Protein AF-A0A972G9C1-F1 (afdb_monomer)

Secondary structure (DSSP, 8-state):
--HHHHHHHHHHTT-PPPPPSSTHHHHHHTEEEEEE--BTTEEEE--TTSPPEEEE-GGGTT--S-EEEEEESS--S-EEEEETTEEEEEEEEPPP--TT-HHHHHHHHHHHHHHHHHHHHHHHHS----HHHHHHHHHHHSPPPPPPP------THHHHHHHHHHHHHHHHHHHHHHHS--PPP--S---S--TTSTT-PPPPPP-

Solvent-accessible surface area (backbone atoms only — not comparable to full-atom values): 12953 Å² total; per-residue (Å²): 132,55,75,67,56,53,51,48,55,44,42,75,72,67,57,72,88,84,76,76,94,49,76,62,57,57,41,60,75,58,30,48,79,44,80,43,62,45,53,93,15,29,42,77,50,66,54,99,86,61,69,76,44,47,26,37,37,78,85,40,44,90,50,90,57,73,28,42,31,36,35,22,74,90,57,76,71,41,33,39,37,24,49,100,88,42,80,73,48,73,24,34,67,54,85,86,62,56,96,86,35,68,67,37,57,52,48,55,51,51,52,55,49,54,52,52,51,52,52,53,53,57,50,66,74,53,69,78,76,50,66,64,62,54,48,50,57,51,52,74,72,46,77,81,79,75,84,77,79,83,87,73,86,83,63,66,71,58,56,59,51,50,56,51,53,53,50,55,53,50,51,50,55,51,51,54,59,70,69,52,76,82,77,75,81,80,75,91,80,70,96,61,85,56,82,86,58,77,79,68,76,82,83,82,85,84,131

pLDDT: mean 77.69, std 11.95, range [43.31, 94.31]

Mean predicted aligned error: 18.79 Å

Foldseek 3Di:
DDPVVVVVVVVVVVDDDDDDPDPVVVQQVQFDKDKDQDDLQKDWDDDPPDDIFIWGDLLSHPGPDIWIWGARPPDRQWIFTGDPNDTRDITGTDDDDDPPDPVVVVVVVVSVVSNVVVVVVVVVVPPPPPPVVVVVVVVVPDDPDPDDDPPDDDDCVVVVVVVVVVVVVVVVVVVVVVPDDPDDDDPPDDPDDDPVCPPDDDDDDDD

Nearest PDB structures (foldseek):
  3hty-assembly4_D  TM=3.333E-01  e=1.867E+00  Bacteroides thetaiotaomicron VPI-5482
  6jld-assembly2_D  TM=2.606E-01  e=1.985E+00  Homo sapiens
  7z2z-assembly1_B  TM=2.465E-01  e=4.683E+00  Saccharomyces cerevisiae S288C
  8orn-assembly2_C  TM=2.502E-01  e=6.766E+00  Xanthomonas campestris pv. campestris str. B100

Radius of gyration: 43.14 Å; Cα contacts (8 Å, |Δi|>4): 166; chains: 1; bounding box: 83×88×109 Å

Sequence (207 aa):
MSPNEALRNFIDQGWGKTTLSHPEVLALAFAEEVERMPDRGRVSYTPRRGETMYFYDDALLGLDHKITLRVPAFNPEFVFCFADGELICQAFPEQTFGVLDGAGAQEVNRRGKAFRRQIAEKRKHVALLSLTEETERHIAHMPDAPEAPVAAIVDAGIIDRMARMDAEAREKALADAAQAEPRKPLQQWKTGPVKVLENFKFAEEED

Structure (mmCIF, N/CA/C/O backbone):
data_AF-A0A972G9C1-F1
#
_entry.id   AF-A0A972G9C1-F1
#
loop_
_atom_site.group_PDB
_atom_site.id
_atom_site.type_symbol
_atom_site.label_atom_id
_atom_site.label_alt_id
_atom_site.label_comp_id
_atom_site.label_asym_id
_atom_site.label_entity_id
_atom_site.label_seq_id
_atom_site.pdbx_PDB_ins_code
_atom_site.Cartn_x
_atom_site.Cartn_y
_atom_site.Cartn_z
_atom_site.occupancy
_atom_site.B_iso_or_equiv
_atom_site.auth_seq_id
_atom_site.auth_comp_id
_atom_site.auth_asym_id
_atom_site.auth_atom_id
_atom_site.pdbx_PDB_model_num
ATOM 1 N N . MET A 1 1 ? -35.872 6.611 38.947 1.00 61.22 1 MET A N 1
ATOM 2 C CA . MET A 1 1 ? -34.805 5.696 38.503 1.00 61.22 1 MET A CA 1
ATOM 3 C C . MET A 1 1 ? -33.611 6.518 38.090 1.00 61.22 1 MET A C 1
ATOM 5 O O . MET A 1 1 ? -33.761 7.410 37.261 1.00 61.22 1 MET A O 1
ATOM 9 N N . SER A 1 2 ? -32.456 6.251 38.686 1.00 87.75 2 SER A N 1
ATOM 10 C CA . SER A 1 2 ? -31.200 6.827 38.203 1.00 87.75 2 SER A CA 1
ATOM 11 C C . SER A 1 2 ? -30.742 6.111 36.919 1.00 87.75 2 SER A C 1
ATOM 13 O O . SER A 1 2 ? -31.076 4.938 36.729 1.00 87.75 2 SER A O 1
ATOM 15 N N . PRO A 1 3 ? -29.955 6.759 36.039 1.00 87.75 3 PRO A N 1
ATOM 16 C CA . PRO A 1 3 ? -29.391 6.110 34.849 1.00 87.75 3 PRO A CA 1
ATOM 17 C C . PRO A 1 3 ? -28.639 4.803 35.154 1.00 87.75 3 PRO A C 1
ATOM 19 O O . PRO A 1 3 ? -28.684 3.857 34.372 1.00 87.75 3 PRO A O 1
ATOM 22 N N . ASN A 1 4 ? -28.020 4.713 36.335 1.00 89.50 4 ASN A N 1
ATOM 23 C CA . ASN A 1 4 ? -27.308 3.517 36.786 1.00 89.50 4 ASN A CA 1
ATOM 24 C C . ASN A 1 4 ? -28.249 2.377 37.212 1.00 89.50 4 ASN A C 1
ATOM 26 O O . ASN A 1 4 ? -27.917 1.211 37.016 1.00 89.50 4 ASN A O 1
ATOM 30 N N . GLU A 1 5 ? -29.420 2.689 37.775 1.00 87.69 5 GLU A N 1
ATOM 31 C CA . GLU A 1 5 ? -30.448 1.684 38.093 1.00 87.69 5 GLU A CA 1
ATOM 32 C C . GLU A 1 5 ? -31.089 1.119 36.825 1.00 87.69 5 GLU A C 1
ATOM 34 O O . GLU A 1 5 ? -31.312 -0.085 36.734 1.00 87.69 5 GLU A O 1
ATOM 39 N N . ALA A 1 6 ? -31.330 1.971 35.824 1.00 86.56 6 ALA A N 1
ATOM 40 C CA . ALA A 1 6 ? -31.829 1.529 34.526 1.00 86.56 6 ALA A CA 1
ATOM 41 C C . ALA A 1 6 ? -30.820 0.598 33.834 1.00 86.56 6 ALA A C 1
ATOM 43 O O . ALA A 1 6 ? -31.196 -0.479 33.381 1.00 86.56 6 ALA A O 1
ATOM 44 N N . LEU A 1 7 ? -29.531 0.964 33.824 1.00 85.25 7 LEU A N 1
ATOM 45 C CA . LEU A 1 7 ? -28.470 0.134 33.247 1.00 85.25 7 LEU A CA 1
ATOM 46 C C . LEU A 1 7 ? -28.370 -1.242 33.922 1.00 85.25 7 LEU A C 1
ATOM 48 O O . LEU A 1 7 ? -28.241 -2.243 33.224 1.00 85.25 7 LEU A O 1
ATOM 52 N N . ARG A 1 8 ? -28.466 -1.308 35.258 1.00 86.88 8 ARG A N 1
ATOM 53 C CA . ARG A 1 8 ? -28.469 -2.590 35.986 1.00 86.88 8 ARG A CA 1
ATOM 54 C C . ARG A 1 8 ? -29.642 -3.474 35.583 1.00 86.88 8 ARG A C 1
ATOM 56 O O . ARG A 1 8 ? -29.414 -4.625 35.244 1.00 86.88 8 ARG A O 1
ATOM 63 N N . ASN A 1 9 ? -30.850 -2.916 35.501 1.00 88.38 9 ASN A N 1
ATOM 64 C CA . ASN A 1 9 ? -32.016 -3.667 35.035 1.00 88.38 9 ASN A CA 1
ATOM 65 C C . ASN A 1 9 ? -31.829 -4.234 33.619 1.00 88.38 9 ASN A C 1
ATOM 67 O O . ASN A 1 9 ? -32.261 -5.352 33.360 1.00 88.38 9 ASN A O 1
ATOM 71 N N . PHE A 1 10 ? -31.188 -3.501 32.701 1.00 86.88 10 PHE A N 1
ATOM 72 C CA . PHE A 1 10 ? -30.899 -4.022 31.358 1.00 86.88 10 PHE A CA 1
ATOM 73 C C . PHE A 1 10 ? -29.841 -5.130 31.375 1.00 86.88 10 PHE A C 1
ATOM 75 O O . PHE A 1 10 ? -29.996 -6.135 30.682 1.00 86.88 10 PHE A O 1
ATOM 82 N N . ILE A 1 11 ? -28.797 -4.992 32.197 1.00 88.12 11 ILE A N 1
ATOM 83 C CA . ILE A 1 11 ? -27.786 -6.044 32.386 1.00 88.12 11 ILE A CA 1
ATOM 84 C C . ILE A 1 11 ? -28.441 -7.315 32.951 1.00 88.12 11 ILE A C 1
ATOM 86 O O . ILE A 1 11 ? -28.205 -8.403 32.428 1.00 88.12 11 ILE A O 1
ATOM 90 N N . ASP A 1 12 ? -29.326 -7.177 33.942 1.00 86.62 12 ASP A N 1
ATOM 91 C CA . ASP A 1 12 ? -30.061 -8.292 34.555 1.00 86.62 12 ASP A CA 1
ATOM 92 C C . ASP A 1 12 ? -31.043 -8.963 33.573 1.00 86.62 12 ASP A C 1
ATOM 94 O O . ASP A 1 12 ? -31.327 -10.154 33.685 1.00 86.62 12 ASP A O 1
ATOM 98 N N . GLN A 1 13 ? -31.513 -8.231 32.556 1.00 89.81 13 GLN A N 1
ATOM 99 C CA . GLN A 1 13 ? -32.298 -8.757 31.428 1.00 89.81 13 GLN A CA 1
ATOM 100 C C . GLN A 1 13 ? -31.441 -9.469 30.363 1.00 89.81 13 GLN A C 1
ATOM 102 O O . GLN A 1 13 ? -31.954 -9.840 29.307 1.00 89.81 13 GLN A O 1
ATOM 107 N N . GLY A 1 14 ? -30.145 -9.670 30.618 1.00 85.50 14 GLY A N 1
ATOM 108 C CA . GLY A 1 14 ? -29.239 -10.412 29.742 1.00 85.50 14 GLY A CA 1
ATOM 109 C C . GLY A 1 14 ? -28.520 -9.557 28.699 1.00 85.50 14 GLY A C 1
ATOM 110 O O . GLY A 1 14 ? -27.923 -10.108 27.772 1.00 85.50 14 GLY A O 1
ATOM 111 N N . TRP A 1 15 ? -28.541 -8.226 28.822 1.00 81.69 15 TRP A N 1
ATOM 112 C CA . TRP A 1 15 ? -27.757 -7.366 27.937 1.00 81.69 15 TRP A CA 1
ATOM 113 C C . TRP A 1 15 ? -26.267 -7.507 28.257 1.00 81.69 15 TRP A C 1
ATOM 115 O O . TRP A 1 15 ? -25.798 -7.147 29.337 1.00 81.69 15 TRP A O 1
ATOM 125 N N . GLY A 1 16 ? -25.511 -8.031 27.294 1.00 78.06 16 GLY A N 1
ATOM 126 C CA . GLY A 1 16 ? -24.065 -8.202 27.385 1.00 78.06 16 GLY A CA 1
ATOM 127 C C . GLY A 1 16 ? -23.302 -7.102 26.652 1.00 78.06 16 GLY A C 1
ATOM 128 O O . GLY A 1 16 ? -23.746 -6.583 25.627 1.00 78.06 16 GLY A O 1
ATOM 129 N N . LYS A 1 17 ? -22.103 -6.770 27.143 1.00 80.44 17 LYS A N 1
ATOM 130 C CA . LYS A 1 17 ? -21.175 -5.926 26.382 1.00 80.44 17 LYS A CA 1
ATOM 131 C C . LYS A 1 17 ? -20.642 -6.706 25.177 1.00 80.44 17 LYS A C 1
ATOM 133 O O . LYS A 1 17 ? -20.170 -7.830 25.328 1.00 80.44 17 LYS A O 1
ATOM 138 N N . THR A 1 18 ? -20.655 -6.084 24.004 1.00 74.31 18 THR A N 1
ATOM 139 C CA . THR A 1 18 ? -19.888 -6.563 22.849 1.00 74.31 18 THR A CA 1
ATOM 140 C C . THR A 1 18 ? -18.568 -5.810 22.838 1.00 74.31 18 THR A C 1
ATOM 142 O O . THR A 1 18 ? -18.549 -4.584 22.749 1.00 74.31 18 THR A O 1
ATOM 145 N N . THR A 1 19 ? -17.462 -6.527 23.006 1.00 75.38 19 THR A N 1
ATOM 146 C CA . THR A 1 19 ? -16.122 -5.939 22.951 1.00 75.38 19 THR A CA 1
ATOM 147 C C . THR A 1 19 ? -15.549 -6.097 21.557 1.00 75.38 19 THR A C 1
ATOM 149 O O . THR A 1 19 ? -15.683 -7.153 20.943 1.00 75.38 19 THR A O 1
ATOM 152 N N . LEU A 1 20 ? -14.869 -5.062 21.077 1.00 76.00 20 LEU A N 1
ATOM 153 C CA . LEU A 1 20 ? -14.065 -5.167 19.869 1.00 76.00 20 LEU A CA 1
ATOM 154 C C . LEU A 1 20 ? -12.840 -6.037 20.153 1.00 76.00 20 LEU A C 1
ATOM 156 O O . LEU A 1 20 ? -12.254 -5.954 21.232 1.00 76.00 20 LEU A O 1
ATOM 160 N N . SER A 1 21 ? -12.466 -6.867 19.184 1.00 74.94 21 SER A N 1
ATOM 161 C CA . SER A 1 21 ? -11.284 -7.725 19.280 1.00 74.94 21 SER A CA 1
ATOM 162 C C . SER A 1 21 ? -9.988 -6.912 19.281 1.00 74.94 21 SER A C 1
ATOM 164 O O . SER A 1 21 ? -9.070 -7.248 20.020 1.00 74.94 21 SER A O 1
ATOM 166 N N . HIS A 1 22 ? -9.932 -5.826 18.503 1.00 73.19 22 HIS A N 1
ATOM 167 C CA . HIS A 1 22 ? -8.795 -4.907 18.442 1.00 73.19 22 HIS A CA 1
ATOM 168 C C . HIS A 1 22 ? -9.278 -3.449 18.356 1.00 73.19 22 HIS A C 1
ATOM 170 O O . HIS A 1 22 ? -10.308 -3.193 17.723 1.00 73.19 22 HIS A O 1
ATOM 176 N N . PRO A 1 23 ? -8.543 -2.478 18.934 1.00 70.50 23 PRO A N 1
ATOM 177 C CA . PRO A 1 23 ? -8.877 -1.052 18.832 1.00 70.50 23 PRO A CA 1
ATOM 178 C C . PRO A 1 23 ? -8.982 -0.549 17.384 1.00 70.50 23 PRO A C 1
ATOM 180 O O . PRO A 1 23 ? -9.801 0.314 17.077 1.00 70.50 23 PRO A O 1
ATOM 183 N N . GLU A 1 24 ? -8.200 -1.139 16.479 1.00 71.06 24 GLU A N 1
ATOM 184 C CA . GLU A 1 24 ? -8.156 -0.809 15.050 1.00 71.06 24 GLU A CA 1
ATOM 185 C C . GLU A 1 24 ? -9.488 -1.037 14.325 1.00 71.06 24 GLU A C 1
ATOM 187 O O . GLU A 1 24 ? -9.791 -0.344 13.357 1.00 71.06 24 GLU A O 1
ATOM 192 N N . VAL A 1 25 ? -10.335 -1.946 14.821 1.00 73.94 25 VAL 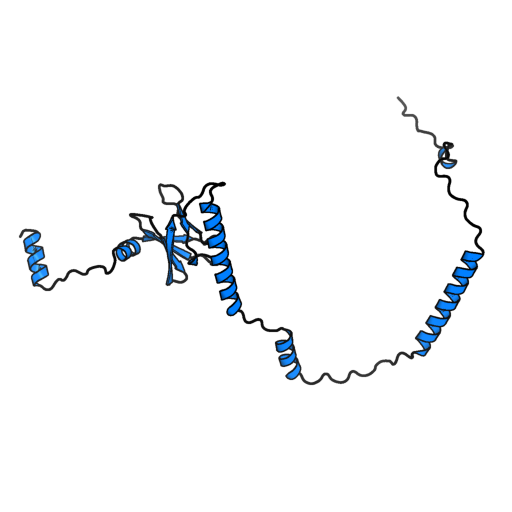A N 1
ATOM 193 C CA . VAL A 1 25 ? -11.668 -2.194 14.247 1.00 73.94 25 VAL A CA 1
ATOM 194 C C . VAL A 1 25 ? -12.546 -0.946 14.353 1.00 73.94 25 VAL A C 1
ATOM 196 O O . VAL A 1 25 ? -13.321 -0.649 13.446 1.00 73.94 25 VAL A O 1
ATOM 199 N N . LEU A 1 26 ? -12.392 -0.178 15.435 1.00 76.69 26 LEU A N 1
ATOM 200 C CA . LEU A 1 26 ? -13.092 1.091 15.602 1.00 76.69 26 LEU A CA 1
ATOM 201 C C . LEU A 1 26 ? -12.557 2.144 14.624 1.00 76.69 26 LEU A C 1
ATOM 203 O O . LEU A 1 26 ? -13.336 2.883 14.029 1.00 76.69 26 LEU A O 1
ATOM 207 N N . ALA A 1 27 ? -11.237 2.172 14.421 1.00 79.19 27 ALA A N 1
ATOM 208 C CA . ALA A 1 27 ? -10.595 3.062 13.459 1.00 79.19 27 ALA A CA 1
ATOM 209 C C . ALA A 1 27 ? -11.063 2.781 12.022 1.00 79.19 27 ALA A C 1
ATOM 211 O O . ALA A 1 27 ? -11.295 3.721 11.268 1.00 79.19 27 ALA A O 1
ATOM 212 N N . LEU A 1 28 ? -11.265 1.506 11.670 1.00 80.12 28 LEU A N 1
ATOM 213 C CA . LEU A 1 28 ? -11.809 1.090 10.379 1.00 80.12 28 LEU A CA 1
ATOM 214 C C . LEU A 1 28 ? -13.294 1.454 10.221 1.00 80.12 28 LEU A C 1
ATOM 216 O O . LEU A 1 28 ? -13.696 1.913 9.156 1.00 80.12 28 LEU A O 1
ATOM 220 N N . ALA A 1 29 ? -14.107 1.257 11.264 1.00 78.19 29 ALA A N 1
ATOM 221 C CA . ALA A 1 29 ? -15.548 1.515 11.218 1.00 78.19 29 ALA A CA 1
ATOM 222 C C . ALA A 1 29 ? -15.894 3.001 11.015 1.00 78.19 29 ALA A C 1
ATOM 224 O O . ALA A 1 29 ? -16.909 3.317 10.400 1.00 78.19 29 ALA A O 1
ATOM 225 N N . PHE A 1 30 ? -15.049 3.904 11.520 1.00 81.44 30 PHE A N 1
ATOM 226 C CA . PHE A 1 30 ? -15.207 5.358 11.386 1.00 81.44 30 PHE A CA 1
ATOM 227 C C . PHE A 1 30 ? -14.210 5.979 10.399 1.00 81.44 30 PHE A C 1
ATOM 229 O O . PHE A 1 30 ? -13.908 7.172 10.486 1.00 81.44 30 PHE A O 1
ATOM 236 N N . ALA A 1 31 ? -13.659 5.175 9.492 1.00 86.12 31 ALA A N 1
ATOM 237 C CA . ALA A 1 31 ? -12.729 5.660 8.490 1.00 86.12 31 ALA A CA 1
ATOM 238 C C . ALA A 1 31 ? -13.448 6.415 7.363 1.00 86.12 31 ALA A C 1
ATOM 240 O O . ALA A 1 31 ? -14.527 6.025 6.919 1.00 86.12 31 ALA A O 1
ATOM 241 N N . GLU A 1 32 ? -12.815 7.475 6.869 1.00 88.94 32 GLU A N 1
ATOM 242 C CA . GLU A 1 32 ? -13.199 8.129 5.622 1.00 88.94 32 GLU A CA 1
ATOM 243 C C . GLU A 1 32 ? -12.713 7.292 4.435 1.00 88.94 32 GLU A C 1
ATOM 245 O O . GLU A 1 32 ? -11.556 6.863 4.406 1.00 88.94 32 GLU A O 1
ATOM 250 N N . GLU A 1 33 ? -13.592 7.066 3.460 1.00 91.25 33 GLU A N 1
ATOM 251 C CA . GLU A 1 33 ? -13.270 6.338 2.235 1.00 91.25 33 GLU A CA 1
ATOM 252 C C . GLU A 1 33 ? -12.829 7.294 1.129 1.00 91.25 33 GLU A C 1
ATOM 254 O O . GLU A 1 33 ? -13.542 8.230 0.764 1.00 91.25 33 GLU A O 1
ATOM 259 N N . VAL A 1 34 ? -11.644 7.043 0.574 1.00 91.75 34 VAL A N 1
ATOM 260 C CA . VAL A 1 34 ? -11.056 7.862 -0.486 1.00 91.75 34 VAL A CA 1
ATOM 261 C C . VAL A 1 34 ? -10.404 6.969 -1.532 1.00 91.75 34 VAL A C 1
ATOM 263 O O . VAL A 1 34 ? -9.499 6.201 -1.228 1.00 91.75 34 VAL A O 1
ATOM 266 N N . GLU A 1 35 ? -10.787 7.118 -2.796 1.00 93.69 35 GLU A N 1
ATOM 267 C CA . GLU A 1 35 ? -10.116 6.410 -3.888 1.00 93.69 35 GLU A CA 1
ATOM 268 C C . GLU A 1 35 ? -8.826 7.113 -4.313 1.00 93.69 35 GLU A C 1
ATOM 270 O O . GLU A 1 35 ? -8.822 8.316 -4.613 1.00 93.69 35 GLU A O 1
ATOM 275 N N . ARG A 1 36 ? -7.724 6.366 -4.404 1.00 93.06 36 ARG A N 1
ATOM 276 C CA . ARG A 1 36 ? -6.437 6.875 -4.896 1.00 93.06 36 ARG A CA 1
ATOM 277 C C . ARG A 1 36 ? -5.718 5.837 -5.739 1.00 93.06 36 ARG A C 1
ATOM 279 O O . ARG A 1 36 ? -5.862 4.639 -5.536 1.00 93.06 36 ARG A O 1
ATOM 286 N N . MET A 1 37 ? -4.924 6.319 -6.688 1.00 92.75 37 MET A N 1
ATOM 287 C CA . MET A 1 37 ? -3.989 5.481 -7.429 1.00 92.75 37 MET A CA 1
ATOM 288 C C . MET A 1 37 ? -2.660 5.444 -6.661 1.00 92.75 37 MET A C 1
ATOM 290 O O . MET A 1 37 ? -2.111 6.519 -6.397 1.00 92.75 37 MET A O 1
ATOM 294 N N . PRO A 1 38 ? -2.151 4.263 -6.273 1.00 92.44 38 PRO A N 1
ATOM 295 C CA . PRO A 1 38 ? -0.827 4.145 -5.676 1.00 92.44 38 PRO A CA 1
ATOM 296 C C . PRO A 1 38 ? 0.262 4.568 -6.665 1.00 92.44 38 PRO A C 1
ATOM 298 O O . PRO A 1 38 ? 0.222 4.210 -7.839 1.00 92.44 38 PRO A O 1
ATOM 301 N N . ASP A 1 39 ? 1.263 5.303 -6.186 1.00 89.94 39 ASP A N 1
ATOM 302 C CA . ASP A 1 39 ? 2.440 5.699 -6.963 1.00 89.94 39 ASP A CA 1
ATOM 303 C C . ASP A 1 39 ? 3.696 5.197 -6.254 1.00 89.94 39 ASP A C 1
ATOM 305 O O . ASP A 1 39 ? 4.017 5.644 -5.157 1.00 89.94 39 ASP A O 1
ATOM 309 N N . ARG A 1 40 ? 4.412 4.246 -6.866 1.00 86.31 40 ARG A N 1
ATOM 310 C CA . ARG A 1 40 ? 5.664 3.672 -6.328 1.00 86.31 40 ARG A CA 1
ATOM 311 C C . ARG A 1 40 ? 5.570 3.230 -4.854 1.00 86.31 40 ARG A C 1
ATOM 313 O O . ARG A 1 40 ? 6.507 3.430 -4.086 1.00 86.31 40 ARG A O 1
ATOM 320 N N . GLY A 1 41 ? 4.454 2.606 -4.474 1.00 87.75 41 GLY A N 1
ATOM 321 C CA . GLY A 1 41 ? 4.223 2.125 -3.105 1.00 87.75 41 GLY A CA 1
ATOM 322 C C . GLY A 1 41 ? 3.726 3.202 -2.137 1.00 87.75 41 GLY A C 1
ATOM 323 O O . GLY A 1 41 ? 3.595 2.945 -0.945 1.00 87.75 41 GLY A O 1
ATOM 324 N N . ARG A 1 42 ? 3.449 4.409 -2.642 1.00 91.62 42 ARG A N 1
ATOM 325 C CA . ARG A 1 42 ? 2.990 5.556 -1.865 1.00 91.62 42 ARG A CA 1
ATOM 326 C C . ARG A 1 42 ? 1.556 5.922 -2.213 1.00 91.62 42 ARG A C 1
ATOM 328 O O . ARG A 1 42 ? 1.158 5.896 -3.377 1.00 91.62 42 ARG A O 1
ATOM 335 N N . VAL A 1 43 ? 0.808 6.358 -1.209 1.00 92.56 43 VAL A N 1
ATOM 336 C CA . VAL A 1 43 ? -0.514 6.965 -1.369 1.00 92.56 43 VAL A CA 1
ATOM 337 C C . VAL A 1 43 ? -0.567 8.300 -0.643 1.00 92.56 43 VAL A C 1
ATOM 339 O O . VAL A 1 43 ? 0.045 8.481 0.407 1.00 92.56 43 VAL A O 1
ATOM 342 N N . SER A 1 44 ? -1.279 9.258 -1.227 1.00 92.50 44 SER A N 1
ATOM 343 C CA . SER A 1 44 ? -1.431 10.601 -0.670 1.00 92.50 44 SER A CA 1
ATOM 344 C C . SER A 1 44 ? -2.846 10.815 -0.152 1.00 92.50 44 SER A C 1
ATOM 346 O O . SER A 1 44 ? 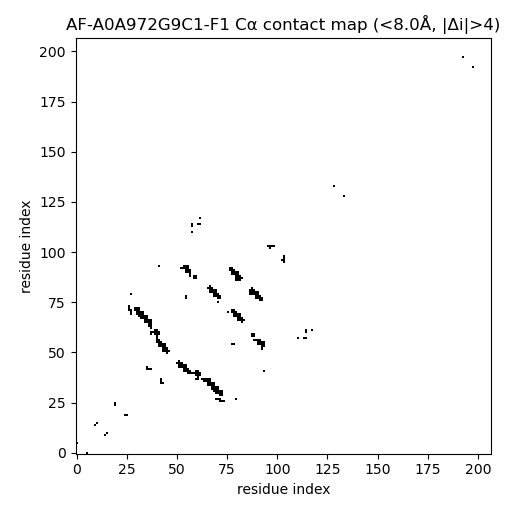-3.817 10.546 -0.870 1.00 92.50 44 SER A O 1
ATOM 348 N N . TYR A 1 45 ? -2.962 11.396 1.034 1.00 90.69 45 TYR A N 1
ATOM 349 C CA . TYR A 1 45 ? -4.232 11.827 1.597 1.00 90.69 45 TYR A CA 1
ATOM 350 C C . TYR A 1 45 ? -4.137 13.282 2.053 1.00 90.69 45 TYR A C 1
ATOM 352 O O . TYR A 1 45 ? -3.223 13.665 2.781 1.00 90.69 45 TYR A O 1
ATOM 360 N N . THR A 1 46 ? -5.096 14.092 1.613 1.00 88.25 46 THR A N 1
ATOM 361 C CA . THR A 1 46 ? -5.194 15.507 1.972 1.00 88.25 46 THR A CA 1
ATOM 362 C C . THR A 1 46 ? -6.470 15.692 2.790 1.00 88.25 46 THR A C 1
ATOM 364 O O . THR A 1 46 ? -7.560 15.630 2.216 1.00 88.25 46 THR A O 1
ATOM 367 N N . PRO A 1 47 ? -6.371 15.899 4.114 1.00 85.31 47 PRO A N 1
ATOM 368 C CA . PRO A 1 47 ? -7.534 16.169 4.942 1.00 85.31 47 PRO A CA 1
ATOM 369 C C . PRO A 1 47 ? -8.134 17.533 4.584 1.00 85.31 47 PRO A C 1
ATOM 371 O O . PRO A 1 47 ? -7.441 18.451 4.144 1.00 85.31 47 PRO A O 1
ATOM 374 N N . ARG A 1 48 ? -9.436 17.708 4.842 1.00 82.75 48 ARG A N 1
ATOM 375 C CA . ARG A 1 48 ? -10.183 18.935 4.494 1.00 82.75 48 ARG A CA 1
ATOM 376 C C . ARG A 1 48 ? -9.587 20.229 5.073 1.00 82.75 48 ARG A C 1
ATOM 378 O O . ARG A 1 48 ? -9.815 21.306 4.526 1.00 82.75 48 ARG A O 1
ATOM 385 N N . ARG A 1 49 ? -8.870 20.143 6.197 1.00 81.12 49 ARG A N 1
ATOM 386 C CA . ARG A 1 49 ? -8.164 21.259 6.848 1.00 81.12 49 ARG A CA 1
ATOM 387 C C . ARG A 1 49 ? -6.780 20.813 7.325 1.00 81.12 49 ARG A C 1
ATOM 389 O O . ARG A 1 49 ? -6.547 20.729 8.526 1.00 81.12 49 ARG A O 1
ATOM 396 N N . GLY A 1 50 ? -5.879 20.503 6.401 1.00 82.25 50 GLY A N 1
ATOM 397 C CA . GLY A 1 50 ? -4.498 20.180 6.751 1.00 82.25 50 GLY A CA 1
ATOM 398 C C . GLY A 1 50 ? -3.594 20.004 5.540 1.00 82.25 50 GLY A C 1
ATOM 399 O O . GLY A 1 50 ? -3.989 20.262 4.403 1.00 82.25 50 GLY A O 1
ATOM 400 N N . GLU A 1 51 ? -2.365 19.584 5.812 1.00 86.88 51 GLU A N 1
ATOM 401 C CA . GLU A 1 51 ? -1.352 19.325 4.794 1.00 86.88 51 GLU A CA 1
ATOM 402 C C . GLU A 1 51 ? -1.522 17.934 4.175 1.00 86.88 51 GLU A C 1
ATOM 404 O O . GLU A 1 51 ? -2.128 17.036 4.760 1.00 86.88 51 GLU A O 1
ATOM 409 N N . THR A 1 52 ? -0.990 17.755 2.965 1.00 89.81 52 THR A N 1
ATOM 410 C CA . THR A 1 52 ? -1.024 16.451 2.294 1.00 89.81 52 THR A CA 1
ATOM 411 C C . THR A 1 52 ? -0.044 15.503 2.972 1.00 89.81 52 THR A C 1
ATOM 413 O O . THR A 1 52 ? 1.156 15.762 2.996 1.00 89.81 52 THR A O 1
ATOM 416 N N . MET A 1 53 ? -0.564 14.394 3.484 1.00 89.81 53 MET A N 1
ATOM 417 C CA . MET A 1 53 ? 0.212 13.331 4.109 1.00 89.81 53 MET A CA 1
ATOM 418 C C . MET A 1 53 ? 0.479 12.225 3.093 1.00 89.81 53 MET A C 1
ATOM 420 O O . MET A 1 53 ? -0.387 11.883 2.282 1.00 89.81 53 MET A O 1
ATOM 424 N N . TYR A 1 54 ? 1.678 11.660 3.156 1.00 92.69 54 TYR A N 1
ATOM 425 C CA . TYR A 1 54 ? 2.091 10.540 2.325 1.00 92.69 54 TYR A CA 1
ATOM 426 C C . TYR A 1 54 ? 2.245 9.303 3.193 1.00 92.69 54 TYR A C 1
ATOM 428 O O . TYR A 1 54 ? 2.878 9.365 4.243 1.00 92.69 54 TYR A O 1
ATOM 436 N N . PHE A 1 55 ? 1.683 8.192 2.737 1.00 93.31 55 PHE A N 1
ATOM 437 C CA . PHE A 1 55 ? 1.786 6.889 3.380 1.00 93.31 55 PHE A CA 1
ATOM 438 C C . PHE A 1 55 ? 2.482 5.924 2.435 1.00 93.31 55 PHE A C 1
ATOM 440 O O . PHE A 1 55 ? 2.287 6.013 1.222 1.00 93.31 55 PHE A O 1
ATOM 447 N N . TYR A 1 56 ? 3.277 5.014 2.983 1.00 93.19 56 TYR A N 1
ATOM 448 C CA . TYR A 1 56 ? 4.065 4.057 2.224 1.00 93.19 56 TYR A CA 1
ATOM 449 C C . TYR A 1 56 ? 3.877 2.640 2.768 1.00 93.19 56 TYR A C 1
ATOM 451 O O . TYR A 1 56 ? 3.881 2.431 3.981 1.00 93.19 56 TYR A O 1
ATOM 459 N N . ASP A 1 57 ? 3.762 1.676 1.857 1.00 92.56 57 ASP A N 1
ATOM 460 C CA . ASP A 1 57 ? 3.912 0.252 2.150 1.00 92.56 57 ASP A CA 1
ATOM 461 C C . ASP A 1 57 ? 4.447 -0.493 0.915 1.00 92.56 57 ASP A C 1
ATOM 463 O O . ASP A 1 57 ? 4.123 -0.155 -0.228 1.00 92.56 57 ASP A O 1
ATOM 467 N N . ASP A 1 58 ? 5.268 -1.525 1.127 1.00 89.88 58 ASP A N 1
ATOM 468 C CA . ASP A 1 58 ? 5.826 -2.316 0.027 1.00 89.88 58 ASP A CA 1
ATOM 469 C C . ASP A 1 58 ? 4.730 -3.092 -0.736 1.00 89.88 58 ASP A C 1
ATOM 471 O O . ASP A 1 58 ? 4.876 -3.330 -1.934 1.00 89.88 58 ASP A O 1
ATOM 475 N N . ALA A 1 59 ? 3.618 -3.470 -0.097 1.00 87.75 59 ALA A N 1
ATOM 476 C CA . ALA A 1 59 ? 2.501 -4.173 -0.735 1.00 87.75 59 ALA A CA 1
ATOM 477 C C . ALA A 1 59 ? 1.754 -3.306 -1.762 1.00 87.75 59 ALA A C 1
ATOM 479 O O . ALA A 1 59 ? 1.102 -3.834 -2.661 1.00 87.75 59 ALA A O 1
ATOM 480 N N . LEU A 1 60 ? 1.896 -1.980 -1.677 1.00 89.19 60 LEU A N 1
ATOM 481 C CA . LEU A 1 60 ? 1.333 -1.037 -2.644 1.00 89.19 60 LEU A CA 1
ATOM 482 C C . LEU A 1 60 ? 2.170 -0.925 -3.927 1.00 89.19 60 LEU A C 1
ATOM 484 O O . LEU A 1 60 ? 1.763 -0.271 -4.892 1.00 89.19 60 LEU A O 1
ATOM 488 N N . LEU A 1 61 ? 3.364 -1.520 -3.953 1.00 88.12 61 LEU A N 1
ATOM 489 C CA . LEU A 1 61 ? 4.220 -1.513 -5.131 1.00 88.12 61 LEU A CA 1
ATOM 490 C C . LEU A 1 61 ? 3.599 -2.347 -6.262 1.00 88.12 61 LEU A C 1
ATOM 492 O O . LEU A 1 61 ? 3.180 -3.487 -6.091 1.00 88.12 61 LEU A O 1
ATOM 496 N N . GLY A 1 62 ? 3.580 -1.773 -7.467 1.00 82.38 62 GLY A N 1
ATOM 497 C CA . GLY A 1 62 ? 3.148 -2.483 -8.671 1.00 82.38 62 GLY A CA 1
ATOM 498 C C . GLY A 1 62 ? 1.638 -2.702 -8.796 1.00 82.38 62 GLY A C 1
ATOM 499 O O . GLY A 1 62 ? 1.243 -3.528 -9.624 1.00 82.38 62 GLY A O 1
ATOM 500 N N . LEU A 1 63 ? 0.828 -1.991 -8.005 1.00 86.25 63 LEU A N 1
ATOM 501 C CA . LEU A 1 63 ? -0.599 -1.799 -8.257 1.00 86.25 63 LEU A CA 1
ATOM 502 C C . LEU A 1 63 ? -0.777 -0.740 -9.354 1.00 86.25 63 LEU A C 1
ATOM 504 O O . LEU A 1 63 ? -0.158 0.321 -9.307 1.00 86.25 63 LEU A O 1
ATOM 508 N N . ASP A 1 64 ? -1.593 -1.052 -10.355 1.00 85.25 64 ASP A N 1
ATOM 509 C CA . ASP A 1 64 ? -1.820 -0.256 -11.569 1.00 85.25 64 ASP A CA 1
ATOM 510 C C . ASP A 1 64 ? -3.249 0.300 -11.682 1.00 85.25 64 ASP A C 1
ATOM 512 O O . ASP A 1 64 ? -3.586 0.982 -12.649 1.00 85.25 64 ASP A O 1
ATOM 516 N N . HIS A 1 65 ? -4.081 0.051 -10.675 1.00 89.38 65 HIS A N 1
ATOM 517 C CA . HIS A 1 65 ? -5.467 0.493 -10.594 1.00 89.38 65 HIS A CA 1
ATOM 518 C C . HIS A 1 65 ? -5.705 1.336 -9.336 1.00 89.38 65 HIS A C 1
ATOM 520 O O . HIS A 1 65 ? -4.849 1.468 -8.457 1.00 89.38 65 HIS A O 1
ATOM 526 N N . LYS A 1 66 ? -6.882 1.963 -9.269 1.00 93.25 66 LYS A N 1
ATOM 527 C CA . LYS A 1 66 ? -7.299 2.728 -8.092 1.00 93.25 66 LYS A CA 1
ATOM 528 C C . LYS A 1 66 ? -7.641 1.779 -6.952 1.00 93.25 66 LYS A C 1
ATOM 530 O O . LYS A 1 66 ? -8.357 0.807 -7.157 1.00 93.25 66 LYS A O 1
ATOM 535 N N . ILE A 1 67 ? -7.186 2.125 -5.758 1.00 93.81 67 ILE A N 1
ATOM 536 C CA . ILE A 1 67 ? -7.524 1.432 -4.521 1.00 93.81 67 ILE A CA 1
ATOM 537 C C . ILE A 1 67 ? -8.382 2.324 -3.632 1.00 93.81 67 ILE A C 1
ATOM 539 O O . ILE A 1 67 ? -8.337 3.556 -3.728 1.00 93.81 67 ILE A O 1
ATOM 543 N N . THR A 1 68 ? -9.138 1.695 -2.740 1.00 94.31 68 THR A N 1
ATOM 544 C CA . THR A 1 68 ? -9.914 2.392 -1.714 1.00 94.31 68 THR A CA 1
ATOM 545 C C . THR A 1 68 ? -9.065 2.531 -0.461 1.00 94.31 68 THR A C 1
ATOM 547 O O . THR A 1 68 ? -8.626 1.544 0.127 1.00 94.31 68 THR A O 1
ATOM 550 N N . LEU A 1 69 ? -8.828 3.768 -0.042 1.00 92.56 69 LEU A N 1
ATOM 551 C CA . LEU A 1 69 ? -8.186 4.085 1.223 1.00 92.56 69 LEU A CA 1
ATOM 552 C C . LEU A 1 69 ? -9.257 4.308 2.279 1.00 92.56 69 LEU A C 1
ATOM 554 O O . LEU A 1 69 ? -10.189 5.075 2.057 1.00 92.56 69 LEU A O 1
ATOM 558 N N . ARG A 1 70 ? -9.086 3.683 3.438 1.00 91.12 70 ARG A N 1
ATOM 559 C CA . ARG A 1 70 ? -9.866 3.954 4.643 1.00 91.12 70 ARG A CA 1
ATOM 560 C C . ARG A 1 70 ? -8.971 4.650 5.656 1.00 91.12 70 ARG A C 1
ATOM 562 O O . ARG A 1 70 ? -8.095 4.022 6.255 1.00 91.12 70 ARG A O 1
ATOM 569 N N . VAL A 1 71 ? -9.180 5.955 5.810 1.00 89.12 71 VAL A N 1
ATOM 570 C CA . VAL A 1 71 ? -8.381 6.823 6.683 1.00 89.12 71 VAL A CA 1
ATOM 571 C C . VAL A 1 71 ? -9.128 7.075 7.994 1.00 89.12 71 VAL A C 1
ATOM 573 O O . VAL A 1 71 ? -10.210 7.662 7.963 1.00 89.12 71 VAL A O 1
ATOM 576 N N . PRO A 1 72 ? -8.590 6.673 9.158 1.00 87.31 72 PRO A N 1
ATOM 577 C CA . PRO A 1 72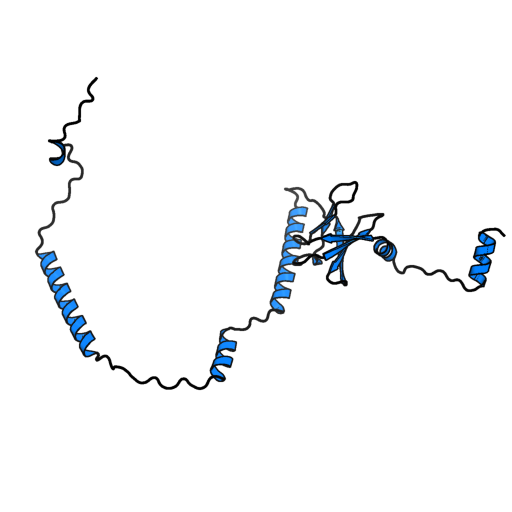 ? -9.234 6.935 10.441 1.00 87.31 72 PRO A CA 1
ATOM 578 C C . PRO A 1 72 ? -9.390 8.440 10.707 1.00 87.31 72 PRO A C 1
ATOM 580 O O . PRO A 1 72 ? -8.412 9.187 10.706 1.00 87.31 72 PRO A O 1
ATOM 583 N N . ALA A 1 73 ? -10.615 8.892 10.993 1.00 77.75 73 ALA A N 1
ATOM 584 C CA . ALA A 1 73 ? -10.919 10.318 11.149 1.00 77.75 73 ALA A CA 1
ATOM 585 C C . ALA A 1 73 ? -10.251 10.982 12.372 1.00 77.75 73 ALA A C 1
ATOM 587 O O . ALA A 1 73 ? -9.987 12.183 12.358 1.00 77.75 73 ALA A O 1
ATOM 588 N N . PHE A 1 74 ? -9.993 10.216 13.438 1.00 73.81 74 PHE A N 1
ATOM 589 C CA . PHE A 1 74 ? -9.446 10.738 14.699 1.00 73.81 74 PHE A CA 1
ATOM 590 C C . PHE A 1 74 ? -7.916 10.765 14.750 1.00 73.81 74 PHE A C 1
ATOM 592 O O . PHE A 1 74 ? -7.362 11.588 15.476 1.00 73.81 74 PHE A O 1
ATOM 599 N N . ASN A 1 75 ? -7.238 9.874 14.020 1.00 69.12 75 ASN A N 1
ATOM 600 C CA . ASN A 1 75 ? -5.780 9.811 14.001 1.00 69.12 75 ASN A CA 1
ATOM 601 C C . ASN A 1 75 ? -5.271 9.153 12.702 1.00 69.12 75 ASN A C 1
ATOM 603 O O . ASN A 1 75 ? -5.308 7.926 12.595 1.00 69.12 75 ASN A O 1
ATOM 607 N N . PRO A 1 76 ? -4.790 9.929 11.716 1.00 70.81 76 PRO A N 1
ATOM 608 C CA . PRO A 1 76 ? -4.255 9.401 10.466 1.00 70.81 76 PRO A CA 1
ATOM 609 C C . PRO A 1 76 ? -2.800 8.915 10.632 1.00 70.81 76 PRO A C 1
ATOM 611 O O . PRO A 1 76 ? -1.937 9.223 9.817 1.00 70.81 76 PRO A O 1
ATOM 614 N N . GLU A 1 77 ? -2.508 8.164 11.696 1.00 83.88 77 GLU A N 1
ATOM 615 C CA . GLU A 1 77 ? -1.204 7.516 11.926 1.00 83.88 77 GLU A CA 1
ATOM 616 C C . GLU A 1 77 ? -0.964 6.325 10.993 1.00 83.88 77 GLU A C 1
ATOM 618 O O . GLU A 1 77 ? 0.160 5.852 10.855 1.00 83.88 77 GLU A O 1
ATOM 623 N N . PHE A 1 78 ? -2.020 5.834 10.353 1.00 87.50 78 PHE A N 1
ATOM 624 C CA . PHE A 1 78 ? -1.980 4.778 9.356 1.00 87.50 78 PHE A CA 1
ATOM 625 C C . PHE A 1 78 ? -3.234 4.841 8.484 1.00 87.50 78 PHE A C 1
ATOM 627 O O . PHE A 1 78 ? -4.242 5.449 8.853 1.00 87.50 78 PHE A O 1
ATOM 634 N N . VAL A 1 79 ? -3.184 4.180 7.332 1.00 90.56 79 VAL A N 1
ATOM 635 C CA . VAL A 1 79 ? -4.318 4.054 6.412 1.00 90.56 79 VAL A CA 1
ATOM 636 C C . VAL A 1 79 ? -4.507 2.602 6.007 1.00 90.56 79 VAL A C 1
ATOM 638 O O . VAL A 1 79 ? -3.541 1.894 5.724 1.00 90.56 79 VAL A O 1
ATOM 641 N N . PHE A 1 80 ? -5.756 2.152 5.954 1.00 91.06 80 PHE A N 1
ATOM 642 C CA . PHE A 1 80 ? -6.067 0.826 5.432 1.00 91.06 80 PHE A CA 1
ATOM 643 C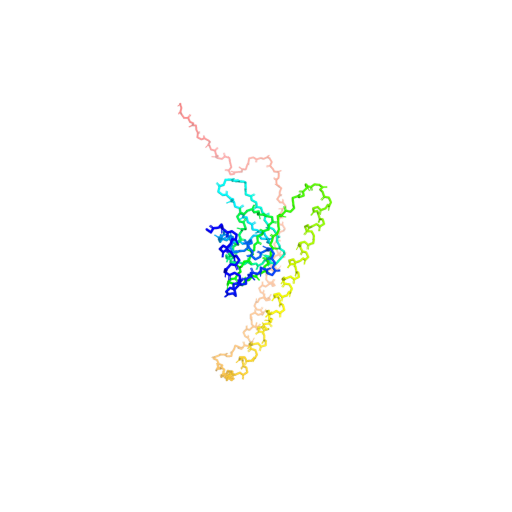 C . PHE A 1 80 ? -6.260 0.906 3.923 1.00 91.06 80 PHE A C 1
ATOM 645 O O . PHE A 1 80 ? -7.030 1.733 3.433 1.00 91.06 80 PHE A O 1
ATOM 652 N N . CYS A 1 81 ? -5.566 0.045 3.191 1.00 91.56 81 CYS A N 1
ATOM 653 C CA . CYS A 1 81 ? -5.584 0.014 1.737 1.00 91.56 81 CYS A CA 1
ATOM 654 C C . CYS A 1 81 ? -6.349 -1.219 1.256 1.00 91.56 81 CYS A C 1
ATOM 656 O O . CYS A 1 81 ? -5.948 -2.346 1.551 1.00 91.56 81 CYS A O 1
ATOM 658 N N . PHE A 1 82 ? -7.427 -1.001 0.506 1.00 92.94 82 PHE A N 1
ATOM 659 C CA . PHE A 1 82 ? -8.273 -2.052 -0.050 1.00 92.94 82 PHE A CA 1
ATOM 660 C C . PHE A 1 82 ? -8.215 -2.059 -1.579 1.00 92.94 82 PHE A C 1
ATOM 662 O O . PHE A 1 82 ? -8.422 -1.017 -2.204 1.00 92.94 82 PHE A O 1
ATOM 669 N N . ALA A 1 83 ? -8.014 -3.230 -2.181 1.00 90.50 83 ALA A N 1
ATOM 670 C CA . ALA A 1 83 ? -8.249 -3.460 -3.608 1.00 90.50 83 ALA A CA 1
ATOM 671 C C . ALA A 1 83 ? -9.379 -4.469 -3.757 1.00 90.50 83 ALA A C 1
ATOM 673 O O . ALA A 1 83 ? -9.432 -5.442 -3.012 1.00 90.50 83 ALA A O 1
ATOM 674 N N . ASP A 1 84 ? -10.306 -4.204 -4.676 1.00 87.81 84 ASP A N 1
ATOM 675 C CA . ASP A 1 84 ? -11.427 -5.099 -4.993 1.00 87.81 84 ASP A CA 1
ATOM 676 C C . ASP A 1 84 ? -12.258 -5.558 -3.771 1.00 87.81 84 ASP A C 1
ATOM 678 O O . ASP A 1 84 ? -12.879 -6.616 -3.773 1.00 87.81 84 ASP A O 1
ATOM 682 N N . GLY A 1 85 ? -12.296 -4.738 -2.712 1.00 83.75 85 GLY A N 1
ATOM 683 C CA . GLY A 1 85 ? -13.005 -5.030 -1.460 1.00 83.75 85 GLY A CA 1
ATOM 684 C C . GLY A 1 85 ? -12.211 -5.850 -0.436 1.00 83.75 85 GLY A C 1
ATOM 685 O O . GLY A 1 85 ? -12.687 -6.033 0.685 1.00 83.75 85 GLY A O 1
ATOM 686 N N . GLU A 1 86 ? -10.993 -6.281 -0.764 1.00 88.69 86 GLU A N 1
ATOM 687 C CA . GLU A 1 86 ? -10.092 -7.005 0.135 1.00 88.69 86 GLU A CA 1
ATOM 688 C C . GLU A 1 86 ? -9.023 -6.084 0.732 1.00 88.69 86 GLU A C 1
ATOM 690 O O . GLU A 1 86 ? -8.497 -5.191 0.065 1.00 88.69 86 GLU A O 1
ATOM 695 N N . LEU A 1 87 ? -8.697 -6.294 2.011 1.00 88.25 87 LEU A N 1
ATOM 696 C CA . LEU A 1 87 ? -7.630 -5.557 2.687 1.00 88.25 87 LEU A CA 1
ATOM 697 C C . LEU A 1 87 ? -6.271 -6.055 2.181 1.00 88.25 87 LEU A C 1
ATOM 699 O O . LEU A 1 87 ? -5.897 -7.193 2.451 1.00 88.25 87 LEU A O 1
ATOM 703 N N . ILE A 1 88 ? -5.516 -5.185 1.509 1.00 89.94 88 ILE A N 1
ATOM 704 C CA . ILE A 1 88 ? -4.155 -5.491 1.053 1.00 89.94 88 ILE A CA 1
ATOM 705 C C . ILE A 1 88 ? -3.162 -5.281 2.193 1.00 89.94 88 ILE A C 1
ATOM 707 O O . ILE A 1 88 ? -2.361 -6.160 2.507 1.00 89.94 88 ILE A O 1
ATOM 711 N N . CYS A 1 89 ? -3.178 -4.084 2.785 1.00 89.50 89 CYS A N 1
ATOM 712 C CA . CYS A 1 89 ? -2.185 -3.674 3.771 1.00 89.50 89 CYS A CA 1
ATOM 713 C C . CYS A 1 89 ? -2.651 -2.478 4.608 1.00 89.50 89 CYS A C 1
ATOM 715 O O . CYS A 1 89 ? -3.594 -1.759 4.263 1.00 89.50 89 CYS A O 1
ATOM 717 N N . GLN A 1 90 ? -1.930 -2.248 5.702 1.00 91.00 90 GLN A N 1
ATOM 718 C CA . GLN A 1 90 ? -1.986 -1.033 6.507 1.00 91.00 90 GLN A CA 1
ATOM 719 C C . GLN A 1 90 ? -0.720 -0.225 6.207 1.00 91.00 90 GLN A C 1
ATOM 721 O O . GLN A 1 90 ? 0.378 -0.685 6.498 1.00 91.00 90 GLN A O 1
ATOM 726 N N . ALA A 1 91 ? -0.864 0.948 5.592 1.00 91.75 91 ALA A N 1
ATOM 727 C CA . ALA A 1 91 ? 0.265 1.799 5.230 1.00 91.75 91 ALA A CA 1
ATOM 728 C C . ALA A 1 91 ? 0.505 2.877 6.292 1.00 91.75 91 ALA A C 1
ATOM 730 O O . ALA A 1 91 ? -0.442 3.430 6.855 1.00 91.75 91 ALA A O 1
ATOM 731 N N . PHE A 1 92 ? 1.775 3.201 6.528 1.00 91.50 92 PHE A N 1
ATOM 732 C CA . PHE A 1 92 ? 2.209 4.146 7.561 1.00 91.50 92 PHE A CA 1
ATOM 733 C C . PHE A 1 92 ? 2.815 5.409 6.937 1.00 91.50 92 PHE A C 1
ATOM 735 O O . PHE A 1 92 ? 3.260 5.354 5.788 1.00 91.50 92 PHE A O 1
ATOM 742 N N . PRO A 1 93 ? 2.840 6.548 7.657 1.00 91.38 93 PRO A N 1
ATOM 743 C CA . PRO A 1 93 ? 3.439 7.785 7.187 1.00 91.38 93 PRO A CA 1
ATOM 744 C C . PRO A 1 93 ? 4.846 7.569 6.635 1.00 91.38 93 PRO A C 1
ATOM 746 O O . PRO A 1 93 ? 5.699 6.937 7.261 1.00 91.38 93 PRO A O 1
ATOM 749 N N . GLU A 1 94 ? 5.083 8.094 5.438 1.00 89.00 94 GLU A N 1
ATOM 750 C CA . GLU A 1 94 ? 6.367 7.978 4.773 1.00 89.00 94 GLU A CA 1
ATOM 751 C C . GLU A 1 94 ? 7.435 8.749 5.554 1.00 89.00 94 GLU A C 1
ATOM 753 O O . GLU A 1 94 ? 7.315 9.949 5.802 1.00 89.00 94 GLU A O 1
ATOM 758 N N . GLN A 1 95 ? 8.515 8.055 5.914 1.00 85.38 95 GLN A N 1
ATOM 759 C CA . GLN A 1 95 ? 9.684 8.700 6.496 1.00 85.38 95 GLN A CA 1
ATOM 760 C C . GLN A 1 95 ? 10.422 9.503 5.423 1.00 85.38 95 GLN A C 1
ATOM 762 O O . GLN A 1 95 ? 10.837 8.966 4.394 1.00 85.38 95 GLN A O 1
ATOM 767 N N . THR A 1 96 ? 10.605 10.796 5.678 1.00 83.81 96 THR A N 1
ATOM 768 C CA . THR A 1 96 ? 11.383 11.690 4.820 1.00 83.81 96 THR A CA 1
ATOM 769 C C . THR A 1 96 ? 12.840 11.707 5.265 1.00 83.81 96 THR A C 1
ATOM 771 O O . THR A 1 96 ? 13.128 12.017 6.420 1.00 83.81 96 THR A O 1
ATOM 774 N N . PHE A 1 97 ? 13.758 11.438 4.339 1.00 84.44 97 PHE A N 1
ATOM 775 C CA . PHE A 1 97 ? 15.200 11.477 4.586 1.00 84.44 97 PHE A CA 1
ATOM 776 C C . PHE A 1 97 ? 15.841 12.681 3.890 1.00 84.44 97 PHE A C 1
ATOM 778 O O . PHE A 1 97 ? 15.379 13.128 2.838 1.00 84.44 97 PHE A O 1
ATOM 785 N N . GLY A 1 98 ? 16.923 13.203 4.469 1.00 80.12 98 GLY A N 1
ATOM 786 C CA . GLY A 1 98 ? 17.717 14.265 3.850 1.00 80.12 98 GLY A CA 1
ATOM 787 C C . GLY A 1 98 ? 18.514 13.768 2.637 1.00 80.12 98 GLY A C 1
ATOM 788 O O . GLY A 1 98 ? 18.846 12.591 2.535 1.00 80.12 98 GLY A O 1
ATOM 789 N N . VAL A 1 99 ? 18.882 14.677 1.727 1.00 73.56 99 VAL A N 1
ATOM 790 C CA . VAL A 1 99 ? 19.579 14.343 0.462 1.00 73.56 99 VAL A CA 1
ATOM 791 C C . VAL A 1 99 ? 20.927 13.642 0.681 1.00 73.56 99 VAL A C 1
ATOM 793 O O . VAL A 1 99 ? 21.320 12.793 -0.113 1.00 73.56 99 VAL A O 1
ATOM 796 N N . LEU A 1 100 ? 21.636 13.989 1.756 1.00 82.94 100 LEU A N 1
ATOM 797 C CA . LEU A 1 100 ? 22.947 13.426 2.106 1.00 82.94 100 LEU A CA 1
ATOM 798 C C . LEU A 1 100 ? 22.869 12.424 3.266 1.00 82.94 100 LEU A C 1
ATOM 800 O O . LEU A 1 100 ? 23.892 12.080 3.855 1.00 82.94 100 LEU A O 1
ATOM 804 N N . ASP A 1 101 ? 21.665 11.974 3.618 1.00 84.50 101 ASP A N 1
ATOM 805 C CA . ASP A 1 101 ? 21.472 11.035 4.713 1.00 84.50 101 ASP A CA 1
ATOM 806 C C . ASP A 1 101 ? 21.737 9.593 4.255 1.00 84.50 101 ASP A C 1
ATOM 808 O O . ASP A 1 101 ? 21.104 9.068 3.332 1.00 84.50 101 ASP A O 1
ATOM 812 N N . GLY A 1 102 ? 22.671 8.926 4.935 1.00 83.31 102 GLY A N 1
ATOM 813 C CA . GLY A 1 102 ? 22.984 7.521 4.696 1.00 83.31 102 GLY A CA 1
ATOM 814 C C . GLY A 1 102 ? 21.792 6.595 4.955 1.00 83.31 102 GLY A C 1
ATOM 815 O O . GLY A 1 102 ? 21.660 5.580 4.267 1.00 83.31 102 GLY A O 1
ATOM 816 N N . ALA A 1 103 ? 20.895 6.952 5.883 1.00 84.56 103 ALA A N 1
ATOM 817 C CA . ALA A 1 103 ? 19.687 6.175 6.158 1.00 84.56 103 ALA A CA 1
ATOM 818 C C . ALA A 1 103 ? 18.720 6.186 4.961 1.00 84.56 103 ALA A C 1
ATOM 820 O O . ALA A 1 103 ? 18.204 5.136 4.571 1.00 84.56 103 ALA A O 1
ATOM 821 N N . GLY A 1 104 ? 18.569 7.335 4.293 1.00 83.62 104 GLY A N 1
ATOM 822 C CA . GLY A 1 104 ? 17.766 7.450 3.074 1.00 83.62 104 GLY A CA 1
ATOM 823 C C . GLY A 1 104 ? 18.296 6.581 1.934 1.00 83.62 104 GLY A C 1
ATOM 824 O O . GLY A 1 104 ? 17.530 5.884 1.268 1.00 83.62 104 GLY A O 1
ATOM 825 N N . ALA A 1 105 ? 19.618 6.539 1.746 1.00 82.75 105 ALA A N 1
ATOM 826 C CA . ALA A 1 105 ? 20.237 5.683 0.732 1.00 82.75 105 ALA A CA 1
ATOM 827 C C . ALA A 1 105 ? 20.017 4.183 1.010 1.00 82.75 105 ALA A C 1
ATOM 829 O O . ALA A 1 105 ? 19.810 3.393 0.081 1.00 82.75 105 ALA A O 1
ATOM 830 N N . GLN A 1 106 ? 20.048 3.771 2.281 1.00 87.75 106 GLN A N 1
ATOM 831 C CA . GLN A 1 106 ? 19.738 2.395 2.673 1.00 87.75 106 GLN A CA 1
ATOM 832 C C . GLN A 1 106 ? 18.269 2.052 2.416 1.00 87.75 106 GLN A C 1
ATOM 834 O O . GLN A 1 106 ? 17.989 0.994 1.846 1.00 87.75 106 GLN A O 1
ATOM 839 N N . GLU A 1 107 ? 17.347 2.954 2.756 1.00 85.25 107 GLU A N 1
ATOM 840 C CA . GLU A 1 107 ? 15.915 2.737 2.555 1.00 85.25 107 GLU A CA 1
ATOM 841 C C . GLU A 1 107 ? 15.555 2.665 1.064 1.00 85.25 107 GLU A C 1
ATOM 843 O O . GLU A 1 107 ? 14.886 1.726 0.637 1.00 85.25 107 GLU A O 1
ATOM 848 N N . VAL A 1 108 ? 16.094 3.553 0.222 1.00 85.56 108 VAL A N 1
ATOM 849 C CA . VAL A 1 108 ? 15.906 3.479 -1.241 1.00 85.56 108 VAL A CA 1
ATOM 850 C C . VAL A 1 108 ? 16.393 2.137 -1.798 1.00 85.56 108 VAL A C 1
ATOM 852 O O . VAL A 1 108 ? 15.707 1.497 -2.602 1.00 85.56 108 VAL A O 1
ATOM 855 N N . ASN A 1 109 ? 17.551 1.656 -1.337 1.00 86.88 109 ASN A N 1
ATOM 856 C CA . ASN A 1 109 ? 18.068 0.347 -1.731 1.00 86.88 109 ASN A CA 1
ATOM 857 C C . ASN A 1 109 ? 17.171 -0.808 -1.258 1.00 86.88 109 ASN A C 1
ATOM 859 O O . ASN A 1 109 ? 16.982 -1.777 -2.004 1.00 86.88 109 ASN A O 1
ATOM 863 N N . ARG A 1 110 ? 16.608 -0.721 -0.044 1.00 90.06 110 ARG A N 1
ATOM 864 C CA . ARG A 1 110 ? 15.654 -1.698 0.504 1.00 90.06 110 ARG A CA 1
ATOM 865 C C . ARG A 1 110 ? 14.393 -1.763 -0.359 1.00 90.06 110 ARG A C 1
ATOM 867 O O . ARG A 1 110 ? 14.054 -2.847 -0.838 1.00 90.06 110 ARG A O 1
ATOM 874 N N . ARG A 1 111 ? 13.782 -0.613 -0.659 1.00 86.56 111 ARG A N 1
ATOM 875 C CA . ARG A 1 111 ? 12.596 -0.500 -1.528 1.00 86.56 111 ARG A CA 1
ATOM 876 C C . ARG A 1 111 ? 12.865 -1.050 -2.930 1.00 86.56 111 ARG A C 1
ATOM 878 O O . ARG A 1 111 ? 12.098 -1.858 -3.448 1.00 86.56 111 ARG A O 1
ATOM 885 N N . GLY A 1 112 ? 14.016 -0.722 -3.520 1.00 85.38 112 GLY A N 1
ATOM 886 C CA . GLY A 1 112 ? 14.420 -1.258 -4.824 1.00 85.38 112 GLY A CA 1
ATOM 887 C C . GLY A 1 112 ? 14.618 -2.782 -4.837 1.00 85.38 112 GLY A C 1
ATOM 888 O O . GLY A 1 112 ? 14.383 -3.440 -5.854 1.00 85.38 112 GLY A O 1
ATOM 889 N N . LYS A 1 113 ? 15.046 -3.390 -3.722 1.00 88.75 113 LYS A N 1
ATOM 890 C CA . LYS A 1 113 ? 15.082 -4.857 -3.574 1.00 88.75 113 LYS A CA 1
ATOM 891 C C . LYS A 1 113 ? 13.674 -5.446 -3.450 1.00 88.75 113 LYS A C 1
ATOM 893 O O . LYS A 1 113 ? 13.400 -6.435 -4.129 1.00 88.75 113 LYS A O 1
ATOM 898 N N . ALA A 1 114 ? 1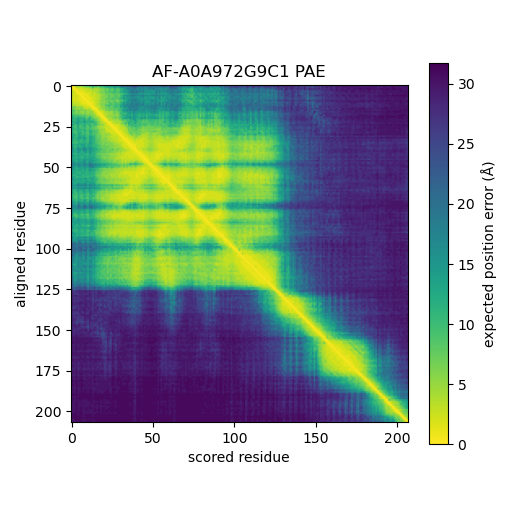2.800 -4.837 -2.648 1.00 86.88 114 ALA A N 1
ATOM 899 C CA . ALA A 1 114 ? 11.412 -5.272 -2.482 1.00 86.88 114 ALA A CA 1
ATOM 900 C C . ALA A 1 114 ? 10.658 -5.262 -3.824 1.00 86.88 114 ALA A C 1
ATOM 902 O O . ALA A 1 114 ? 10.073 -6.269 -4.222 1.00 86.88 114 ALA A O 1
ATOM 903 N N . PHE A 1 115 ? 10.802 -4.183 -4.596 1.00 86.00 115 PHE A N 1
ATOM 904 C CA . PHE A 1 115 ? 10.194 -4.061 -5.918 1.00 86.00 115 PHE A CA 1
ATOM 905 C C . PHE A 1 115 ? 10.696 -5.125 -6.906 1.00 86.00 115 PHE A C 1
ATOM 907 O O . PHE A 1 115 ? 9.908 -5.794 -7.573 1.00 86.00 115 PHE A O 1
ATOM 914 N N . ARG A 1 116 ? 12.014 -5.365 -6.966 1.00 86.69 116 ARG A N 1
ATOM 915 C CA . ARG A 1 116 ? 12.580 -6.427 -7.821 1.00 86.69 116 ARG A CA 1
ATOM 916 C C . ARG A 1 116 ? 12.075 -7.818 -7.445 1.00 86.69 116 ARG A C 1
ATOM 918 O O . ARG A 1 116 ? 11.885 -8.644 -8.335 1.00 86.69 116 ARG A O 1
ATOM 925 N N . ARG A 1 117 ? 11.848 -8.077 -6.154 1.00 86.75 117 ARG A N 1
ATOM 926 C CA . ARG A 1 117 ? 11.273 -9.340 -5.681 1.00 86.75 117 ARG A CA 1
ATOM 927 C C . ARG A 1 117 ? 9.851 -9.531 -6.209 1.00 86.75 117 ARG A C 1
ATOM 929 O O . ARG A 1 117 ? 9.574 -10.597 -6.747 1.00 86.75 117 ARG A O 1
ATOM 936 N N . GLN A 1 118 ? 9.003 -8.507 -6.139 1.00 83.38 118 GLN A N 1
ATOM 937 C CA . GLN A 1 118 ? 7.649 -8.572 -6.701 1.00 83.38 118 GLN A CA 1
ATOM 938 C C . GLN A 1 1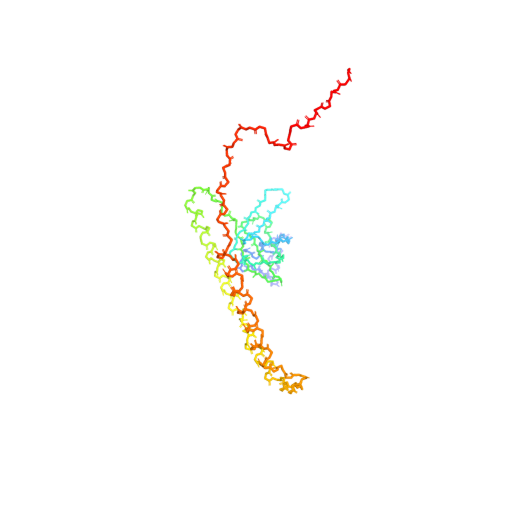18 ? 7.652 -8.756 -8.222 1.00 83.38 118 GLN A C 1
ATOM 940 O O . GLN A 1 118 ? 6.881 -9.556 -8.743 1.00 83.38 118 GLN A O 1
ATOM 945 N N . ILE A 1 119 ? 8.551 -8.079 -8.950 1.00 84.31 119 ILE A N 1
ATOM 946 C CA . ILE A 1 119 ? 8.714 -8.313 -10.395 1.00 84.31 119 ILE A CA 1
ATOM 947 C C . ILE A 1 119 ? 9.081 -9.776 -10.653 1.00 84.31 119 ILE A C 1
ATOM 949 O O . ILE A 1 119 ? 8.504 -10.408 -11.533 1.00 84.31 119 ILE A O 1
ATOM 953 N N . ALA A 1 120 ? 10.041 -10.324 -9.905 1.00 84.00 120 ALA A N 1
ATOM 954 C CA . ALA A 1 120 ? 10.451 -11.715 -10.060 1.00 84.00 120 ALA A CA 1
ATOM 955 C C . ALA A 1 120 ? 9.301 -12.690 -9.762 1.00 84.00 120 ALA A C 1
ATOM 957 O O . ALA A 1 120 ? 9.153 -13.680 -10.470 1.00 84.00 120 ALA A O 1
ATOM 958 N N . GLU A 1 121 ? 8.472 -12.400 -8.760 1.00 81.75 121 GLU A N 1
ATOM 959 C CA . GLU A 1 121 ? 7.280 -13.179 -8.425 1.00 81.75 121 GLU A CA 1
ATOM 960 C C . GLU A 1 121 ? 6.229 -13.125 -9.539 1.00 81.75 121 GLU A C 1
ATOM 962 O O . GLU A 1 121 ? 5.843 -14.172 -10.053 1.00 81.75 121 GLU A O 1
ATOM 967 N N . LYS A 1 122 ? 5.875 -11.929 -10.029 1.00 77.69 122 LYS A N 1
ATOM 968 C CA . LYS A 1 122 ? 4.972 -11.773 -11.183 1.00 77.69 122 LYS A CA 1
ATOM 969 C C . LYS A 1 122 ? 5.506 -12.493 -12.428 1.00 77.69 122 LYS A C 1
ATOM 971 O O . LYS A 1 122 ? 4.744 -13.154 -13.128 1.00 77.69 122 LYS A O 1
ATOM 976 N N . ARG A 1 123 ? 6.822 -12.448 -12.678 1.00 77.75 123 ARG A N 1
ATOM 977 C CA . ARG A 1 123 ? 7.462 -13.174 -13.793 1.00 77.75 123 ARG A CA 1
ATOM 978 C C . ARG A 1 123 ? 7.355 -14.695 -13.673 1.00 77.75 123 ARG A C 1
ATOM 980 O O . ARG A 1 123 ? 7.322 -15.344 -14.707 1.00 77.75 123 ARG A O 1
ATOM 987 N N . LYS A 1 124 ? 7.286 -15.275 -12.467 1.00 72.44 124 LYS A N 1
ATOM 988 C CA . LYS A 1 124 ? 7.087 -16.732 -12.308 1.00 72.44 124 LYS A CA 1
ATOM 989 C C . LYS A 1 124 ? 5.713 -17.188 -12.794 1.00 72.44 124 LYS A C 1
ATOM 991 O O . LYS A 1 124 ? 5.591 -18.304 -13.282 1.00 72.44 124 LYS A O 1
ATOM 996 N N . HIS A 1 125 ? 4.697 -16.341 -12.643 1.00 62.47 125 HIS A N 1
ATOM 997 C CA . HIS A 1 125 ? 3.321 -16.658 -13.029 1.00 62.47 125 HIS A CA 1
ATOM 998 C C . HIS A 1 125 ? 3.041 -16.415 -14.513 1.00 62.47 125 HIS A C 1
ATOM 1000 O O . HIS A 1 125 ? 2.119 -17.003 -15.070 1.00 62.47 125 HIS A O 1
ATOM 1006 N N . VAL A 1 126 ? 3.862 -15.597 -15.172 1.00 63.34 126 VAL A N 1
ATOM 1007 C CA . VAL A 1 126 ? 3.849 -15.447 -16.627 1.00 63.34 126 VAL A CA 1
ATOM 1008 C C . VAL A 1 126 ? 4.801 -16.492 -17.200 1.00 63.34 126 VAL A C 1
ATOM 1010 O O . VAL A 1 126 ? 5.969 -16.212 -17.466 1.00 63.34 126 VAL A O 1
ATOM 1013 N N . ALA A 1 127 ? 4.314 -17.726 -17.338 1.00 58.25 127 ALA A N 1
ATOM 1014 C CA . ALA A 1 127 ? 5.018 -18.737 -18.112 1.00 58.25 127 ALA A CA 1
ATOM 1015 C C . ALA A 1 127 ? 5.315 -18.151 -19.501 1.00 58.25 127 ALA A C 1
ATOM 1017 O O . ALA A 1 127 ? 4.409 -17.701 -20.205 1.00 58.25 127 ALA A O 1
ATOM 1018 N N . LEU A 1 128 ? 6.596 -18.110 -19.868 1.00 60.78 128 LEU A N 1
ATOM 1019 C CA . LEU A 1 128 ? 7.025 -17.819 -21.228 1.00 60.78 128 LEU A CA 1
ATOM 1020 C C . LEU A 1 128 ? 6.459 -18.930 -22.112 1.00 60.78 128 LEU A C 1
ATOM 1022 O O . LEU A 1 128 ? 7.037 -20.009 -22.191 1.00 60.78 128 LEU A O 1
ATOM 1026 N N . LEU A 1 129 ? 5.320 -18.669 -22.752 1.00 56.81 129 LEU A N 1
ATOM 1027 C CA . LEU A 1 129 ? 4.940 -19.384 -23.961 1.00 56.81 129 LEU A CA 1
ATOM 1028 C C . LEU A 1 129 ? 6.109 -19.223 -24.926 1.00 56.81 129 LEU A C 1
ATOM 1030 O O . LEU A 1 129 ? 6.376 -18.130 -25.433 1.00 56.81 129 LEU A O 1
ATOM 1034 N N . SER A 1 130 ? 6.862 -20.301 -25.105 1.00 59.78 130 SER A N 1
ATOM 1035 C CA . SER A 1 130 ? 7.874 -20.355 -26.137 1.00 59.78 130 SER A CA 1
ATOM 1036 C C . SER A 1 130 ? 7.136 -20.314 -27.468 1.00 59.78 130 SER A C 1
ATOM 1038 O O . SER A 1 130 ? 6.437 -21.259 -27.831 1.00 59.78 130 SER A O 1
ATOM 1040 N N . LEU A 1 131 ? 7.246 -19.185 -28.173 1.00 60.25 131 LEU A N 1
ATOM 1041 C CA . LEU A 1 131 ? 6.636 -18.997 -29.490 1.00 60.25 131 LEU A CA 1
ATOM 1042 C C . LEU A 1 131 ? 7.001 -20.146 -30.433 1.00 60.25 131 LEU A C 1
ATOM 1044 O O . LEU A 1 131 ? 6.146 -20.571 -31.196 1.00 60.25 131 LEU A O 1
ATOM 1048 N N . THR A 1 132 ? 8.221 -20.686 -30.324 1.00 70.19 132 THR A N 1
ATOM 1049 C CA . THR A 1 132 ? 8.665 -21.830 -31.125 1.00 70.19 132 THR A CA 1
ATOM 1050 C C . THR A 1 132 ? 7.886 -23.101 -30.787 1.00 70.19 132 THR A C 1
ATOM 1052 O O . THR A 1 132 ? 7.375 -23.744 -31.698 1.00 70.19 132 THR A O 1
ATOM 1055 N N . GLU A 1 133 ? 7.696 -23.422 -29.502 1.00 66.94 133 GLU A N 1
ATOM 1056 C CA . GLU A 1 133 ? 6.945 -24.618 -29.078 1.00 66.94 133 GLU A CA 1
ATOM 1057 C C . GLU A 1 133 ? 5.458 -24.537 -29.451 1.00 66.94 133 GLU A C 1
ATOM 1059 O O . GLU A 1 133 ? 4.842 -25.544 -29.803 1.00 66.94 133 GLU A O 1
ATOM 1064 N N . GLU A 1 134 ? 4.861 -23.344 -29.384 1.00 69.00 134 GLU A N 1
ATOM 1065 C CA . GLU A 1 134 ? 3.465 -23.145 -29.781 1.00 69.00 134 GLU A CA 1
ATOM 1066 C C . GLU A 1 134 ? 3.310 -23.199 -31.311 1.00 69.00 134 GLU A C 1
ATOM 1068 O O . GLU A 1 134 ? 2.359 -23.802 -31.809 1.00 69.00 134 GLU A O 1
ATOM 1073 N N . THR A 1 135 ? 4.271 -22.654 -32.074 1.00 70.38 135 THR A N 1
ATOM 1074 C CA . THR A 1 135 ? 4.289 -22.793 -33.540 1.00 70.38 135 THR A CA 1
ATOM 1075 C C . THR A 1 135 ? 4.528 -24.230 -33.983 1.00 70.38 135 THR A C 1
ATOM 1077 O O . THR A 1 135 ? 3.882 -24.666 -34.925 1.00 70.38 135 THR A O 1
ATOM 1080 N N . GLU A 1 136 ? 5.380 -24.996 -33.298 1.00 73.00 136 GLU A N 1
ATOM 1081 C CA . GLU A 1 136 ? 5.590 -26.420 -33.585 1.00 73.00 136 GLU A CA 1
ATOM 1082 C C . GLU A 1 136 ? 4.321 -27.233 -33.322 1.00 73.00 136 GLU A C 1
ATOM 1084 O O . GLU A 1 136 ? 3.920 -28.029 -34.170 1.00 73.00 136 GLU A O 1
ATOM 1089 N N . ARG A 1 137 ? 3.627 -26.985 -32.201 1.00 73.75 137 ARG A N 1
ATOM 1090 C CA . ARG A 1 137 ? 2.317 -27.601 -31.933 1.00 73.75 137 ARG A CA 1
ATOM 1091 C C . ARG A 1 137 ? 1.277 -27.215 -32.983 1.00 73.75 137 ARG A C 1
ATOM 1093 O O . ARG A 1 137 ? 0.505 -28.067 -33.409 1.00 73.75 137 ARG A O 1
ATOM 1100 N N . HIS A 1 138 ? 1.261 -25.960 -33.428 1.00 74.00 138 HIS A N 1
ATOM 1101 C CA . HIS A 1 138 ? 0.337 -25.510 -34.467 1.00 74.00 138 HIS A CA 1
ATOM 1102 C C . HIS A 1 138 ? 0.640 -26.147 -35.832 1.00 74.00 138 HIS A C 1
ATOM 1104 O O . HIS A 1 138 ? -0.276 -26.643 -36.483 1.00 74.00 138 HIS A O 1
ATOM 1110 N N . ILE A 1 139 ? 1.916 -26.204 -36.229 1.00 75.75 139 ILE A N 1
ATOM 1111 C CA . ILE A 1 139 ? 2.375 -26.833 -37.477 1.00 75.75 139 ILE A CA 1
ATOM 1112 C C . ILE A 1 139 ? 2.077 -28.336 -37.465 1.00 75.75 139 ILE A C 1
ATOM 1114 O O . ILE A 1 139 ? 1.594 -28.852 -38.464 1.00 75.75 139 ILE A O 1
ATOM 1118 N N . ALA A 1 140 ? 2.266 -29.028 -36.336 1.00 7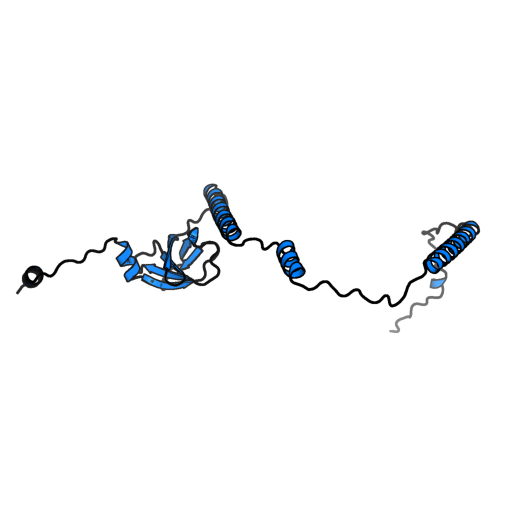4.94 140 ALA A N 1
ATOM 1119 C CA . ALA A 1 140 ? 1.956 -30.455 -36.210 1.00 74.94 140 ALA A CA 1
ATOM 1120 C C . ALA A 1 140 ? 0.464 -30.787 -36.414 1.00 74.94 140 ALA A C 1
ATOM 1122 O O . ALA A 1 140 ? 0.121 -31.923 -36.740 1.00 74.94 140 ALA A O 1
ATOM 1123 N N . HIS A 1 141 ? -0.431 -29.815 -36.211 1.00 74.56 141 HIS A N 1
ATOM 1124 C CA . HIS A 1 141 ? -1.863 -29.959 -36.477 1.00 74.56 141 HIS A CA 1
ATOM 1125 C C . HIS A 1 141 ? -2.274 -29.497 -37.880 1.00 74.56 141 HIS A C 1
ATOM 1127 O O . HIS A 1 141 ? -3.412 -29.747 -38.286 1.00 74.56 141 HIS A O 1
ATOM 1133 N N . MET A 1 142 ? -1.388 -28.827 -38.619 1.00 73.00 142 MET A N 1
ATOM 1134 C CA . MET A 1 142 ? -1.658 -28.425 -39.992 1.00 73.00 142 MET A CA 1
ATOM 1135 C C . MET A 1 142 ? -1.343 -29.583 -40.947 1.00 73.00 142 MET A C 1
ATOM 1137 O O . MET A 1 142 ? -0.339 -30.270 -40.774 1.00 73.00 142 MET A O 1
ATOM 1141 N N . PRO A 1 143 ? -2.194 -29.827 -41.957 1.00 74.44 143 PRO A N 1
ATOM 1142 C CA . PRO A 1 143 ? -1.873 -30.785 -43.005 1.00 74.44 143 PRO A CA 1
ATOM 1143 C C . PRO A 1 143 ? -0.615 -30.331 -43.754 1.00 74.44 143 PRO A C 1
ATOM 1145 O O . PRO A 1 143 ? -0.444 -29.132 -43.992 1.00 74.44 143 PRO A O 1
ATOM 1148 N N . ASP A 1 144 ? 0.238 -31.289 -44.131 1.00 73.81 144 ASP A N 1
ATOM 1149 C CA . ASP A 1 144 ? 1.453 -31.020 -44.903 1.00 73.81 144 ASP A CA 1
ATOM 1150 C C . ASP A 1 144 ? 1.131 -30.156 -46.125 1.00 73.81 144 ASP A C 1
ATOM 1152 O O . ASP A 1 144 ? 0.144 -30.382 -46.839 1.00 73.81 144 ASP A O 1
ATOM 1156 N N . ALA A 1 145 ? 1.961 -29.135 -46.344 1.00 71.50 145 ALA A N 1
ATOM 1157 C CA . ALA A 1 145 ? 1.764 -28.215 -47.449 1.00 71.50 145 ALA A CA 1
ATOM 1158 C C . ALA A 1 145 ? 1.786 -28.997 -48.776 1.00 71.50 145 ALA A C 1
ATOM 1160 O O . ALA A 1 145 ? 2.712 -29.780 -49.004 1.00 71.50 145 ALA A O 1
ATOM 1161 N N . PRO A 1 146 ? 0.792 -28.799 -49.662 1.00 75.38 146 PRO A N 1
ATOM 1162 C CA . PRO A 1 146 ? 0.776 -29.468 -50.952 1.00 75.38 146 PRO A CA 1
ATOM 1163 C C . PRO A 1 146 ? 2.009 -29.057 -51.758 1.00 75.38 146 PRO A C 1
ATOM 1165 O O . PRO A 1 146 ? 2.377 -27.880 -51.792 1.00 75.38 146 PRO A O 1
ATOM 1168 N N . GLU A 1 147 ? 2.644 -30.035 -52.403 1.00 70.56 147 GLU A N 1
ATOM 1169 C CA . GLU A 1 147 ? 3.859 -29.811 -53.179 1.00 70.56 147 GLU A CA 1
ATOM 1170 C C . GLU A 1 147 ? 3.570 -28.808 -54.305 1.00 70.56 147 GLU A C 1
ATOM 1172 O O . GLU A 1 147 ? 2.692 -29.016 -55.150 1.00 70.56 147 GLU A O 1
ATOM 1177 N N . ALA A 1 148 ? 4.256 -27.663 -54.263 1.00 71.69 148 ALA A N 1
ATOM 1178 C CA . ALA A 1 148 ? 4.003 -26.586 -55.204 1.00 71.69 148 ALA A CA 1
ATOM 1179 C C . ALA A 1 148 ? 4.421 -27.022 -56.619 1.00 71.69 148 ALA A C 1
ATOM 1181 O O . ALA A 1 148 ? 5.529 -27.535 -56.801 1.00 71.69 148 ALA A O 1
ATOM 1182 N N . PRO A 1 149 ? 3.583 -26.795 -57.645 1.00 68.38 149 PRO A N 1
ATOM 1183 C CA . PRO A 1 149 ? 3.945 -27.132 -59.011 1.00 68.38 149 PRO A CA 1
ATOM 1184 C C . PRO A 1 149 ? 5.131 -26.275 -59.465 1.00 68.38 149 PRO A C 1
ATOM 1186 O O . PRO A 1 149 ? 5.116 -25.046 -59.355 1.00 68.38 149 PRO A O 1
ATOM 1189 N N . VAL A 1 150 ? 6.160 -26.930 -60.002 1.00 72.06 150 VAL A N 1
ATOM 1190 C CA . VAL A 1 150 ? 7.344 -26.260 -60.548 1.00 72.06 150 VAL A CA 1
ATOM 1191 C C . VAL A 1 150 ? 6.939 -25.492 -61.808 1.00 72.06 150 VAL A C 1
ATOM 1193 O O . VAL A 1 150 ? 6.781 -26.069 -62.881 1.00 72.06 150 VAL A O 1
ATOM 1196 N N . ALA A 1 151 ? 6.746 -24.180 -61.667 1.00 62.38 151 ALA A N 1
ATOM 1197 C CA . ALA A 1 151 ? 6.291 -23.310 -62.752 1.00 62.38 151 ALA A CA 1
ATOM 1198 C C . ALA A 1 151 ? 7.385 -23.015 -63.794 1.00 62.38 151 ALA A C 1
ATOM 1200 O O . ALA A 1 151 ? 7.081 -22.793 -64.963 1.00 62.38 151 ALA A O 1
ATOM 1201 N N . ALA A 1 152 ? 8.656 -23.011 -63.386 1.00 66.94 152 ALA A N 1
ATOM 1202 C CA . ALA A 1 152 ? 9.793 -22.831 -64.280 1.00 66.94 152 ALA A CA 1
ATOM 1203 C C . ALA A 1 152 ? 11.072 -23.386 -63.645 1.00 66.94 152 ALA A C 1
ATOM 1205 O O . ALA A 1 152 ? 11.321 -23.189 -62.457 1.00 66.94 152 ALA A O 1
ATOM 1206 N N . ILE A 1 153 ? 11.899 -24.043 -64.456 1.00 66.75 153 ILE A N 1
ATOM 1207 C CA . ILE A 1 153 ? 13.255 -24.450 -64.085 1.00 66.75 153 ILE A CA 1
ATOM 1208 C C . ILE A 1 153 ? 14.194 -23.406 -64.687 1.00 66.75 153 ILE A C 1
ATOM 1210 O O . ILE A 1 153 ? 14.264 -23.265 -65.908 1.00 66.75 153 ILE A O 1
ATOM 1214 N N . VAL A 1 154 ? 14.886 -22.641 -63.842 1.00 57.00 154 VAL A N 1
ATOM 1215 C CA . VAL A 1 154 ? 15.918 -21.709 -64.309 1.00 57.00 154 VAL A CA 1
ATOM 1216 C C . VAL A 1 154 ? 17.186 -22.512 -64.570 1.00 57.00 154 VAL A C 1
ATOM 1218 O O . VAL A 1 154 ? 17.820 -23.010 -63.644 1.00 57.00 154 VAL A O 1
ATOM 1221 N N . ASP A 1 155 ? 17.526 -22.661 -65.847 1.00 61.72 155 ASP A N 1
ATOM 1222 C CA . ASP A 1 155 ? 18.726 -23.359 -66.297 1.00 61.72 155 ASP A CA 1
ATOM 1223 C C . ASP A 1 155 ? 19.992 -22.578 -65.888 1.00 61.72 155 ASP A C 1
ATOM 1225 O O . ASP A 1 155 ? 20.180 -21.411 -66.257 1.00 61.72 155 ASP A O 1
ATOM 1229 N N . ALA A 1 156 ? 20.871 -23.235 -65.127 1.00 62.62 156 ALA A N 1
ATOM 1230 C CA . ALA A 1 156 ? 22.128 -22.685 -64.619 1.00 62.62 156 ALA A CA 1
ATOM 1231 C C . ALA A 1 156 ? 23.073 -22.201 -65.737 1.00 62.62 156 ALA A C 1
ATOM 1233 O O . ALA A 1 156 ? 23.938 -21.361 -65.490 1.00 62.62 156 ALA A O 1
ATOM 1234 N N . GLY A 1 157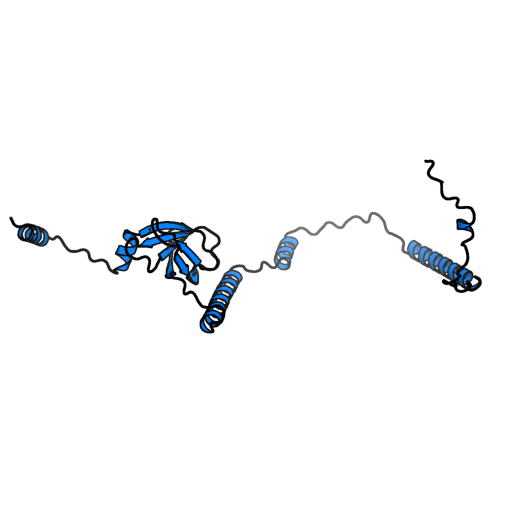 ? 22.856 -22.626 -66.988 1.00 66.25 157 GLY A N 1
ATOM 1235 C CA . GLY A 1 157 ? 23.587 -22.107 -68.146 1.00 66.25 157 GLY A CA 1
ATOM 1236 C C . GLY A 1 157 ? 23.405 -20.599 -68.393 1.00 66.25 157 GLY A C 1
ATOM 1237 O O . GLY A 1 157 ? 24.226 -19.980 -69.072 1.00 66.25 157 GLY A O 1
ATOM 1238 N N . ILE A 1 158 ? 22.352 -19.962 -67.860 1.00 64.25 158 ILE A N 1
ATOM 1239 C CA . ILE A 1 158 ? 22.204 -18.493 -67.905 1.00 64.25 158 ILE A CA 1
ATOM 1240 C C . ILE A 1 158 ? 23.207 -17.815 -66.961 1.00 64.25 158 ILE A C 1
ATOM 1242 O O . ILE A 1 158 ? 23.818 -16.818 -67.348 1.00 64.25 158 ILE A O 1
ATOM 1246 N N . ILE A 1 159 ? 23.430 -18.384 -65.775 1.00 64.75 159 ILE A N 1
ATOM 1247 C CA . ILE A 1 159 ? 24.346 -17.839 -64.764 1.00 64.75 159 ILE A CA 1
ATOM 1248 C C . ILE A 1 159 ? 25.795 -17.920 -65.265 1.00 64.75 159 ILE A C 1
ATOM 1250 O O . ILE A 1 159 ? 26.518 -16.926 -65.199 1.00 64.75 159 ILE A O 1
ATOM 1254 N N . ASP A 1 160 ? 26.185 -19.039 -65.881 1.00 69.50 160 ASP A N 1
ATOM 1255 C CA . ASP A 1 160 ? 27.528 -19.209 -66.459 1.00 69.50 160 ASP A CA 1
ATOM 1256 C C . ASP A 1 160 ? 27.822 -18.221 -67.603 1.00 69.50 160 ASP A C 1
ATOM 1258 O O . ASP A 1 160 ? 28.949 -17.739 -67.755 1.00 69.50 160 ASP A O 1
ATOM 1262 N N . ARG A 1 161 ? 26.809 -17.869 -68.409 1.00 70.50 161 ARG A N 1
ATOM 1263 C CA . ARG A 1 161 ? 26.953 -16.863 -69.477 1.00 70.50 161 ARG A CA 1
ATOM 1264 C C . ARG A 1 161 ? 27.103 -15.448 -68.923 1.00 70.50 161 ARG A C 1
ATOM 1266 O O . ARG A 1 161 ? 27.906 -14.686 -69.455 1.00 70.50 161 ARG A O 1
ATOM 1273 N N . MET A 1 162 ? 26.374 -15.103 -67.860 1.00 68.06 162 MET A N 1
ATOM 1274 C CA . MET A 1 162 ? 26.507 -13.799 -67.198 1.00 68.06 162 MET A CA 1
ATOM 1275 C C . MET A 1 162 ? 27.877 -13.646 -66.532 1.00 68.06 162 MET A C 1
ATOM 1277 O O . MET A 1 162 ? 28.538 -12.632 -66.739 1.00 68.06 162 MET A O 1
ATOM 1281 N N . ALA A 1 163 ? 28.359 -14.687 -65.847 1.00 74.31 163 ALA A N 1
ATOM 1282 C CA . ALA A 1 163 ? 29.683 -14.683 -65.228 1.00 74.31 163 ALA A CA 1
ATOM 1283 C C . ALA A 1 163 ? 30.814 -14.461 -66.252 1.00 74.31 163 ALA A C 1
ATOM 1285 O O . ALA A 1 163 ? 31.770 -13.736 -65.973 1.00 74.31 163 ALA A O 1
ATOM 1286 N N . ARG A 1 164 ? 30.695 -15.035 -67.459 1.00 75.62 164 ARG A N 1
ATOM 1287 C CA . ARG A 1 164 ? 31.642 -14.784 -68.560 1.00 75.62 164 ARG A CA 1
ATOM 1288 C C . ARG A 1 164 ? 31.598 -13.344 -69.067 1.00 75.62 164 ARG A C 1
ATOM 1290 O O . ARG A 1 164 ? 32.654 -12.739 -69.224 1.00 75.62 164 ARG A O 1
ATOM 1297 N N . MET A 1 165 ? 30.408 -12.784 -69.284 1.00 74.81 165 MET A N 1
ATOM 1298 C CA . MET A 1 165 ? 30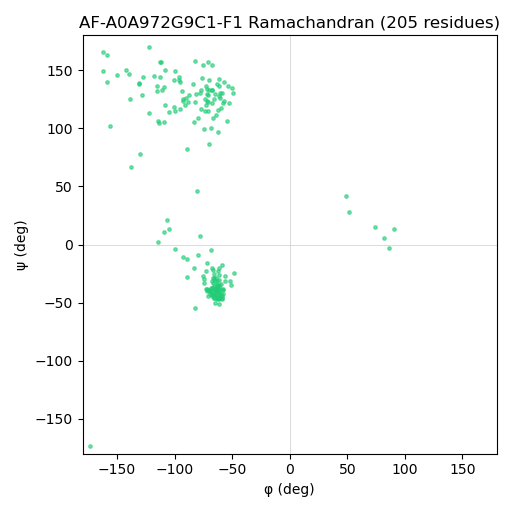.275 -11.399 -69.759 1.00 74.81 165 MET A CA 1
ATOM 1299 C C . MET A 1 165 ? 30.820 -10.383 -68.747 1.00 74.81 165 MET A C 1
ATOM 1301 O O . MET A 1 165 ? 31.482 -9.424 -69.141 1.00 74.81 165 MET A O 1
ATOM 1305 N N . ASP A 1 166 ? 30.605 -10.615 -67.451 1.00 79.38 166 ASP A N 1
ATOM 1306 C CA . ASP A 1 166 ? 31.119 -9.742 -66.392 1.00 79.38 166 ASP A CA 1
ATOM 1307 C C . ASP A 1 166 ? 32.648 -9.810 -66.278 1.00 79.38 166 ASP A C 1
ATOM 1309 O O . ASP A 1 166 ? 33.304 -8.787 -66.060 1.00 79.38 166 ASP A O 1
ATOM 1313 N N . ALA A 1 167 ? 33.237 -10.996 -66.466 1.00 78.56 167 ALA A N 1
ATOM 1314 C CA . ALA A 1 167 ? 34.687 -11.161 -66.503 1.00 78.56 167 ALA A CA 1
ATOM 1315 C C . ALA A 1 167 ? 35.311 -10.391 -67.682 1.00 78.56 167 ALA A C 1
ATOM 1317 O O . ALA A 1 167 ? 36.253 -9.623 -67.483 1.00 78.56 167 ALA A O 1
ATOM 1318 N N . GLU A 1 168 ? 34.735 -10.513 -68.881 1.00 82.12 168 GLU A N 1
ATOM 1319 C CA . GLU A 1 168 ? 35.191 -9.792 -70.077 1.00 82.12 168 GLU A CA 1
ATOM 1320 C C . GLU A 1 168 ? 35.033 -8.268 -69.939 1.00 82.12 168 GLU A C 1
ATOM 1322 O O . GLU A 1 168 ? 35.909 -7.500 -70.349 1.00 82.12 168 GLU A O 1
ATOM 1327 N N . ALA A 1 169 ? 33.933 -7.804 -69.337 1.00 80.56 169 ALA A N 1
ATOM 1328 C CA . ALA A 1 169 ? 33.711 -6.385 -69.069 1.00 80.56 169 ALA A CA 1
ATOM 1329 C C . ALA A 1 169 ? 34.740 -5.825 -68.074 1.00 80.56 169 ALA A C 1
ATOM 1331 O O . ALA A 1 169 ? 35.245 -4.712 -68.249 1.00 80.56 169 ALA A O 1
ATOM 1332 N N . ARG A 1 170 ? 35.092 -6.610 -67.049 1.00 77.88 170 ARG A N 1
ATOM 1333 C CA . ARG A 1 170 ? 36.087 -6.229 -66.043 1.00 77.88 170 ARG A CA 1
ATOM 1334 C C . ARG A 1 170 ? 37.501 -6.179 -66.615 1.00 77.88 170 ARG A C 1
ATOM 1336 O O . ARG A 1 170 ? 38.242 -5.255 -66.285 1.00 77.88 170 ARG A O 1
ATOM 1343 N N . GLU A 1 171 ? 37.866 -7.120 -67.483 1.00 78.06 171 GLU A N 1
ATOM 1344 C CA . GLU A 1 171 ? 39.158 -7.098 -68.179 1.00 78.06 171 GLU A CA 1
ATOM 1345 C C . GLU A 1 171 ? 39.300 -5.867 -69.079 1.00 78.06 171 GLU A C 1
ATOM 1347 O O . GLU A 1 171 ? 40.330 -5.194 -69.033 1.00 78.06 171 GLU A O 1
ATOM 1352 N N . LYS A 1 172 ? 38.248 -5.507 -69.828 1.00 79.38 172 LYS A N 1
ATOM 1353 C CA . LYS A 1 172 ? 38.242 -4.284 -70.648 1.00 79.38 172 LYS A CA 1
ATOM 1354 C C . LYS A 1 172 ? 38.399 -3.024 -69.803 1.00 79.38 172 LYS A C 1
ATOM 1356 O O . LYS A 1 172 ? 39.257 -2.202 -70.100 1.00 79.38 172 LYS A O 1
ATOM 1361 N N . ALA A 1 173 ? 37.653 -2.910 -68.704 1.00 78.38 173 ALA A N 1
ATOM 1362 C CA . ALA A 1 173 ? 37.758 -1.760 -67.807 1.00 78.38 173 ALA A CA 1
ATOM 1363 C C . ALA A 1 173 ? 39.162 -1.614 -67.186 1.00 78.38 173 ALA A C 1
ATOM 1365 O O . ALA A 1 173 ? 39.648 -0.498 -67.003 1.00 78.38 173 ALA A O 1
ATOM 1366 N N . LEU A 1 174 ? 39.831 -2.729 -66.874 1.00 75.88 174 LEU A N 1
ATOM 1367 C CA . LEU A 1 174 ? 41.205 -2.723 -66.367 1.00 75.88 174 LEU A CA 1
ATOM 1368 C C . LEU A 1 174 ? 42.225 -2.355 -67.453 1.00 75.88 174 LEU A C 1
ATOM 1370 O O . LEU A 1 174 ? 43.167 -1.617 -67.166 1.00 75.88 174 LEU A O 1
ATOM 1374 N N . ALA A 1 175 ? 42.034 -2.822 -68.688 1.00 76.25 175 ALA A N 1
ATOM 1375 C CA . ALA A 1 175 ? 42.875 -2.449 -69.823 1.00 76.25 175 ALA A CA 1
ATOM 1376 C C . ALA A 1 175 ? 42.746 -0.952 -70.160 1.00 76.25 175 ALA A C 1
ATOM 1378 O O . ALA A 1 175 ? 43.759 -0.275 -70.343 1.00 76.25 175 ALA A O 1
ATOM 1379 N N . ASP A 1 176 ? 41.523 -0.421 -70.146 1.00 76.38 176 ASP A N 1
ATOM 1380 C CA . ASP A 1 176 ? 41.244 1.001 -70.363 1.00 76.38 176 ASP A CA 1
ATOM 1381 C C . ASP A 1 176 ? 41.854 1.866 -69.248 1.00 76.38 176 ASP A C 1
ATOM 1383 O O . ASP A 1 176 ? 42.444 2.916 -69.511 1.00 76.38 176 ASP A O 1
ATOM 1387 N N . ALA A 1 177 ? 41.784 1.406 -67.993 1.00 66.44 177 ALA A N 1
ATOM 1388 C CA . ALA A 1 177 ? 42.410 2.084 -66.860 1.00 66.44 177 ALA A CA 1
ATOM 1389 C C . ALA A 1 177 ? 43.949 2.061 -66.921 1.00 66.44 177 ALA A C 1
ATOM 1391 O O . ALA A 1 177 ? 44.585 3.012 -66.471 1.00 66.44 177 ALA A O 1
ATOM 1392 N N . ALA A 1 178 ? 44.550 1.010 -67.488 1.00 67.38 178 ALA A N 1
ATOM 1393 C CA . ALA A 1 178 ? 45.998 0.905 -67.666 1.00 67.38 178 ALA A CA 1
ATOM 1394 C C . ALA A 1 178 ? 46.533 1.787 -68.811 1.00 67.38 178 ALA A C 1
ATOM 1396 O O . ALA A 1 178 ? 47.693 2.195 -68.771 1.00 67.38 178 ALA A O 1
ATOM 1397 N N . GLN A 1 179 ? 45.706 2.088 -69.818 1.00 66.94 179 GLN A N 1
ATOM 1398 C CA . GLN A 1 179 ? 46.068 2.963 -70.943 1.00 66.94 179 GLN A CA 1
ATOM 1399 C C . GLN A 1 179 ? 45.773 4.449 -70.689 1.00 66.94 179 GLN A C 1
ATOM 1401 O O . GLN A 1 179 ? 46.243 5.306 -71.439 1.00 66.94 179 GLN A O 1
ATOM 1406 N N . ALA A 1 180 ? 45.015 4.781 -69.642 1.00 63.84 180 ALA A N 1
ATOM 1407 C CA . ALA A 1 180 ? 44.723 6.163 -69.286 1.00 63.84 180 ALA A CA 1
ATOM 1408 C C . ALA A 1 180 ? 45.970 6.871 -68.721 1.00 63.84 180 ALA A C 1
ATOM 1410 O O . ALA A 1 180 ? 46.540 6.448 -67.714 1.00 63.84 180 ALA A O 1
ATOM 1411 N N . GLU A 1 181 ? 46.383 7.983 -69.342 1.00 63.00 181 GLU A N 1
ATOM 1412 C CA . GLU A 1 181 ? 47.498 8.796 -68.841 1.00 63.00 181 GLU A CA 1
ATOM 1413 C C . GLU A 1 181 ? 47.249 9.265 -67.391 1.00 63.00 181 GLU A C 1
ATOM 1415 O O . GLU A 1 181 ? 46.131 9.681 -67.051 1.00 63.00 181 GLU A O 1
ATOM 1420 N N . PRO A 1 182 ? 48.279 9.256 -66.519 1.00 62.06 182 PRO A N 1
ATOM 1421 C CA . PRO A 1 182 ? 48.131 9.683 -65.136 1.00 62.06 182 PRO A CA 1
ATOM 1422 C C . PRO A 1 182 ? 47.723 11.158 -65.087 1.00 62.06 182 PRO A C 1
ATOM 1424 O O . PRO A 1 182 ? 48.468 12.056 -65.489 1.00 62.06 182 PRO A O 1
ATOM 1427 N N . ARG A 1 183 ? 46.517 11.420 -64.572 1.00 62.59 183 ARG A N 1
ATOM 1428 C CA . ARG A 1 183 ? 46.007 12.783 -64.383 1.00 62.59 183 ARG A CA 1
ATOM 1429 C C . ARG A 1 183 ? 46.972 13.553 -63.476 1.00 62.59 183 ARG A C 1
ATOM 1431 O O . ARG A 1 183 ? 47.225 13.140 -62.346 1.00 62.59 183 ARG A O 1
ATOM 1438 N N . LYS A 1 184 ? 47.506 14.677 -63.973 1.00 62.31 184 LYS A N 1
ATOM 1439 C CA . LYS A 1 184 ? 48.383 15.568 -63.194 1.00 62.31 184 LYS A CA 1
ATOM 1440 C C . LYS A 1 184 ? 47.689 15.957 -61.879 1.00 62.31 184 LYS A C 1
ATOM 1442 O O . LYS A 1 184 ? 46.501 16.287 -61.914 1.00 62.31 184 LYS A O 1
ATOM 1447 N N . PRO A 1 185 ? 48.400 15.953 -60.737 1.00 59.72 185 PRO A N 1
ATOM 1448 C CA . PRO A 1 185 ? 47.807 16.313 -59.458 1.00 59.72 185 PRO A CA 1
ATOM 1449 C C . PRO A 1 185 ? 47.277 17.750 -59.509 1.00 59.72 185 PRO A C 1
ATOM 1451 O O . PRO A 1 185 ? 47.970 18.674 -59.944 1.00 59.72 185 PRO A O 1
ATOM 1454 N N . LEU A 1 186 ? 46.025 17.925 -59.085 1.00 59.12 186 LEU A N 1
ATOM 1455 C CA . LEU A 1 186 ? 45.363 19.223 -59.000 1.00 59.12 186 LEU A CA 1
ATOM 1456 C C . LEU A 1 186 ? 46.097 20.096 -57.972 1.00 59.12 186 LEU A C 1
ATOM 1458 O O . LEU A 1 186 ? 46.063 19.823 -56.774 1.00 59.12 186 LEU A O 1
ATOM 1462 N N . GLN A 1 187 ? 46.763 21.157 -58.432 1.00 60.50 187 GLN A N 1
ATOM 1463 C CA . GLN A 1 187 ? 47.313 22.183 -57.546 1.00 60.50 187 GLN A CA 1
ATOM 1464 C C . GLN A 1 187 ? 46.162 23.048 -57.023 1.00 60.50 187 GLN A C 1
ATOM 1466 O O . GLN A 1 187 ? 45.684 23.944 -57.713 1.00 60.50 187 GLN A O 1
ATOM 1471 N N . GLN A 1 188 ? 45.713 22.764 -55.801 1.00 56.59 188 GLN A N 1
ATOM 1472 C CA . GLN A 1 188 ? 44.575 23.417 -55.140 1.00 56.59 188 GLN A CA 1
ATOM 1473 C C . GLN A 1 188 ? 44.830 24.899 -54.773 1.00 56.59 188 GLN A C 1
ATOM 1475 O O . GLN A 1 188 ? 43.918 25.591 -54.337 1.00 56.59 188 GLN A O 1
ATOM 1480 N N . TRP A 1 189 ? 46.050 25.408 -54.984 1.00 54.25 189 TRP A N 1
ATOM 1481 C CA . TRP A 1 189 ? 46.470 26.760 -54.607 1.00 54.25 189 TRP A CA 1
ATOM 1482 C C . TRP A 1 189 ? 47.131 27.462 -55.799 1.00 54.25 189 TRP A C 1
ATOM 1484 O O . TRP A 1 189 ? 48.353 27.560 -55.884 1.00 54.25 189 TRP A O 1
ATOM 1494 N N . LYS A 1 190 ? 46.327 27.947 -56.748 1.00 53.09 190 LYS A N 1
ATOM 1495 C CA . LYS A 1 190 ? 46.760 29.008 -57.664 1.00 53.09 190 LYS A CA 1
ATOM 1496 C C . LYS A 1 190 ? 45.952 30.262 -57.378 1.00 53.09 190 LYS A C 1
ATOM 1498 O O . LYS A 1 190 ? 44.788 30.364 -57.746 1.00 53.09 190 LYS A O 1
ATOM 1503 N N . THR A 1 191 ? 46.609 31.206 -56.715 1.00 54.81 191 THR A N 1
ATOM 1504 C CA . THR A 1 191 ? 46.188 32.594 -56.538 1.00 54.81 191 THR A CA 1
ATOM 1505 C C . THR A 1 191 ? 46.305 33.294 -57.892 1.00 54.81 191 THR A C 1
ATOM 1507 O O . THR A 1 191 ? 47.347 33.828 -58.257 1.00 54.81 191 THR A O 1
ATOM 1510 N N . GLY A 1 192 ? 45.256 33.198 -58.694 1.00 62.09 192 GLY A N 1
ATOM 1511 C CA . GLY A 1 192 ? 45.115 33.891 -59.968 1.00 62.09 192 GLY A CA 1
ATOM 1512 C C . GLY A 1 192 ? 43.644 33.877 -60.371 1.00 62.09 192 GLY A C 1
ATOM 1513 O O . GLY A 1 192 ? 42.935 32.948 -59.972 1.00 62.09 192 GLY A O 1
ATOM 1514 N N . PRO A 1 193 ? 43.154 34.895 -61.096 1.00 57.09 193 PRO A N 1
ATOM 1515 C CA . PRO A 1 193 ? 41.748 34.963 -61.461 1.00 57.09 193 PRO A CA 1
ATOM 1516 C C . PRO A 1 193 ? 41.355 33.699 -62.232 1.00 57.09 193 PRO A C 1
ATOM 1518 O O . PRO A 1 193 ? 41.981 33.311 -63.220 1.00 57.09 193 PRO A O 1
ATOM 1521 N N . VAL A 1 194 ? 40.339 33.005 -61.721 1.00 60.84 194 VAL A N 1
ATOM 1522 C CA . VAL A 1 194 ? 39.725 31.864 -62.401 1.00 60.84 194 VAL A CA 1
ATOM 1523 C C . VAL A 1 194 ? 39.168 32.400 -63.718 1.00 60.84 194 VAL A C 1
ATOM 1525 O O . VAL A 1 194 ? 38.407 33.360 -63.686 1.00 60.84 194 VAL A O 1
ATOM 1528 N N . LYS A 1 195 ? 39.493 31.782 -64.862 1.00 61.03 195 LYS A N 1
ATOM 1529 C CA . LYS A 1 195 ? 39.015 32.196 -66.205 1.00 61.03 195 LYS A CA 1
ATOM 1530 C C . LYS A 1 195 ? 37.501 32.444 -66.298 1.00 61.03 195 LYS A C 1
ATOM 1532 O O . LYS A 1 195 ? 37.037 33.170 -67.163 1.00 61.03 195 LYS A O 1
ATOM 1537 N N . VAL A 1 196 ? 36.725 31.825 -65.410 1.00 62.00 196 VAL A N 1
ATOM 1538 C CA . VAL A 1 196 ? 35.265 31.970 -65.318 1.00 62.00 196 VAL A CA 1
ATOM 1539 C C . VAL A 1 196 ? 34.843 33.338 -64.747 1.00 62.00 196 VAL A C 1
ATOM 1541 O O . VAL A 1 196 ? 33.740 33.796 -65.019 1.00 62.00 196 VAL A O 1
ATOM 1544 N N . LEU A 1 197 ? 35.715 34.012 -63.993 1.00 57.34 197 LEU A N 1
ATOM 1545 C CA . LEU A 1 197 ? 35.453 35.285 -63.310 1.00 57.34 197 LEU A CA 1
ATOM 1546 C C . LEU A 1 197 ? 35.999 36.515 -64.056 1.00 57.34 197 LEU A C 1
ATOM 1548 O O . LEU A 1 197 ? 35.746 37.633 -63.622 1.00 57.34 197 LEU A O 1
ATOM 1552 N N . GLU A 1 198 ? 36.705 36.348 -65.180 1.00 61.69 198 GLU A N 1
ATOM 1553 C CA . GLU A 1 198 ? 37.280 37.476 -65.942 1.00 61.69 198 GLU A CA 1
ATOM 1554 C C . GLU A 1 198 ? 36.217 38.388 -66.586 1.00 61.69 198 GLU A C 1
ATOM 1556 O O . GLU A 1 198 ? 36.488 39.557 -66.837 1.00 61.69 198 GLU A O 1
ATOM 1561 N N . ASN A 1 199 ? 34.993 37.890 -66.801 1.00 57.34 199 ASN A N 1
ATOM 1562 C CA . ASN A 1 199 ? 33.905 38.633 -67.454 1.00 57.34 199 ASN A CA 1
ATOM 1563 C C . ASN A 1 199 ? 32.773 39.052 -66.499 1.00 57.34 199 ASN A C 1
ATOM 1565 O O . ASN A 1 199 ? 31.708 39.473 -66.954 1.00 57.34 199 ASN A O 1
ATOM 1569 N N . PHE A 1 200 ? 32.963 38.913 -65.185 1.00 58.44 200 PHE A N 1
ATOM 1570 C CA . PHE A 1 200 ? 31.916 39.215 -64.212 1.00 58.44 200 PHE A CA 1
ATOM 1571 C C . PHE A 1 200 ? 31.887 40.724 -63.914 1.00 58.44 200 PHE A C 1
ATOM 1573 O O . PHE A 1 200 ? 32.773 41.246 -63.240 1.00 58.44 200 PHE A O 1
ATOM 1580 N N . LYS A 1 201 ? 30.884 41.441 -64.438 1.00 64.50 201 LYS A N 1
ATOM 1581 C CA . LYS A 1 201 ? 30.620 42.847 -64.093 1.00 64.50 201 LYS A CA 1
ATOM 1582 C C . LYS A 1 201 ? 29.618 42.906 -62.942 1.00 64.50 201 LYS A C 1
ATOM 1584 O O . LYS A 1 201 ? 28.526 42.356 -63.059 1.00 64.50 201 LYS A O 1
ATOM 1589 N N . PHE A 1 202 ? 29.988 43.568 -61.849 1.00 57.72 202 PHE A N 1
ATOM 1590 C CA . PHE A 1 202 ? 29.048 43.922 -60.786 1.00 57.72 202 PHE A CA 1
ATOM 1591 C C . PHE A 1 202 ? 28.137 45.047 -61.290 1.00 57.72 202 PHE A C 1
ATOM 1593 O O . PHE A 1 202 ? 28.621 45.982 -61.925 1.00 57.72 202 PHE A O 1
ATOM 1600 N N . ALA A 1 203 ? 26.829 44.919 -61.071 1.00 60.50 203 ALA A N 1
ATOM 1601 C CA . ALA A 1 203 ? 25.870 45.963 -61.410 1.00 60.50 203 ALA A CA 1
ATOM 1602 C C . ALA A 1 203 ? 26.045 47.148 -60.446 1.00 60.50 203 ALA A C 1
ATOM 1604 O O . ALA A 1 203 ? 26.090 46.947 -59.233 1.00 60.50 203 ALA A O 1
ATOM 1605 N N . GLU A 1 204 ? 26.182 48.350 -61.002 1.00 53.31 204 GLU A N 1
ATOM 1606 C CA . GLU A 1 204 ? 26.145 49.618 -60.273 1.00 53.31 204 GLU A CA 1
ATOM 1607 C C . GLU A 1 204 ? 24.697 49.885 -59.821 1.00 53.31 204 GLU A C 1
ATOM 1609 O O . GLU A 1 204 ? 23.770 49.763 -60.622 1.00 53.31 204 GLU A O 1
ATOM 1614 N N . GLU A 1 205 ? 24.497 50.200 -58.538 1.00 45.59 205 GLU A N 1
ATOM 1615 C CA . GLU A 1 205 ? 23.256 50.815 -58.051 1.00 45.59 205 GLU A CA 1
ATOM 1616 C C . GLU A 1 205 ? 23.297 52.306 -58.423 1.00 45.59 205 GLU A C 1
ATOM 1618 O O . GLU A 1 205 ? 24.194 53.031 -57.989 1.00 45.59 205 GLU A O 1
ATOM 1623 N N . GLU A 1 206 ? 22.359 52.730 -59.276 1.00 45.41 206 GLU A N 1
ATOM 1624 C CA . GLU A 1 206 ? 22.054 54.136 -59.561 1.00 45.41 206 GLU A CA 1
ATOM 1625 C C . GLU A 1 206 ? 21.298 54.765 -58.372 1.00 45.41 206 GLU A C 1
ATOM 1627 O O . GLU A 1 206 ? 20.250 54.252 -57.977 1.00 45.41 206 GLU A O 1
ATOM 1632 N N . ASP A 1 207 ? 21.872 55.878 -57.890 1.00 43.31 207 ASP A N 1
ATOM 1633 C CA . ASP A 1 207 ? 21.370 56.997 -57.058 1.00 43.31 207 ASP A CA 1
ATOM 1634 C C . ASP A 1 207 ? 20.771 56.762 -55.652 1.00 43.31 207 ASP A C 1
ATOM 1636 O O . ASP A 1 207 ? 19.632 56.262 -55.505 1.00 43.31 207 ASP A O 1
#